Protein 3S83 (pdb70)

Organism: Caulobacter vibrioides (strain ATCC 19089 / CIP 103742 / CB 15) (NCBI:txid190650)

Radius of gyration: 17.79 Å; Cα contacts (8 Å, |Δi|>4): 460; chains: 1; bounding box: 42×46×42 Å

Solvent-accessible surface area: 12266 Å² total

Foldseek 3Di:
DPLVVVVLVQLVVCLWDWFWFFKAFLVPRFTQATETATDRCDPPPRGHCVVPVVSCVVPPLSNQLSLRQLLLVLVVCVVPVPDLHAYEYENDQPLLVDPCSLVSLLVSCVVSVHAQARYEYEDELVSCVDVVSQLVSQVSNSVSRYAYEYECQVSRVVSPVRGDHQEYEHDQVLVVCVPDVVSVVVLLVVLVVCVVVVHAYEYEAPQADVSVVCVVSVHGIYTHNRSHDRHHSVRVVVDVVPGRHDD

CATH classification: 3.20.20.450

Structure (mmCIF, N/CA/C/O backbone):
data_3S83
#
_entry.id   3S83
#
_cell.length_a   76.193
_cell.length_b   46.963
_cell.length_c   63.770
_cell.angle_alpha   90.00
_cell.angle_beta   96.32
_cell.angle_gamma   90.00
#
_symmetry.space_group_name_H-M   'C 1 2 1'
#
loop_
_entity.id
_entity.type
_entity.pdbx_description
1 polymer 'GGDEF family protein'
2 non-polymer 'POTASSIUM ION'
3 water water
#
loop_
_atom_site.group_PDB
_atom_site.id
_atom_site.type_symbol
_atom_site.label_atom_id
_atom_site.label_alt_id
_atom_site.label_comp_id
_atom_site.label_asym_id
_atom_site.label_entity_id
_atom_site.label_seq_id
_atom_site.pdbx_PDB_ins_code
_atom_site.Cartn_x
_atom_site.Cartn_y
_atom_site.Cartn_z
_atom_site.occupancy
_atom_site.B_iso_or_equiv
_atom_site.auth_seq_id
_atom_site.auth_comp_id
_atom_site.auth_asym_id
_atom_site.auth_atom_id
_atom_site.pdbx_PDB_model_num
ATOM 1 N N . LEU A 1 1 ? 12.076 -15.068 -4.423 1.00 17.00 289 LEU A N 1
ATOM 2 C CA . LEU A 1 1 ? 10.843 -15.391 -3.637 1.00 15.65 289 LEU A CA 1
ATOM 3 C C . LEU A 1 1 ? 9.966 -14.152 -3.527 1.00 14.77 289 LEU A C 1
ATOM 4 O O . LEU A 1 1 ? 10.347 -13.108 -4.064 1.00 14.64 289 LEU A O 1
ATOM 9 N N . ALA A 1 2 ? 8.840 -14.246 -2.816 1.00 13.87 290 ALA A N 1
ATOM 10 C CA . ALA A 1 2 ? 8.028 -13.058 -2.436 1.00 13.92 290 ALA A CA 1
ATOM 11 C C . ALA A 1 2 ? 8.856 -12.111 -1.592 1.00 13.35 290 ALA A C 1
ATOM 12 O O . ALA A 1 2 ? 9.832 -12.520 -0.953 1.00 11.46 290 ALA A O 1
ATOM 14 N N . LEU A 1 3 ? 8.522 -10.824 -1.636 1.00 11.85 291 LEU A N 1
ATOM 15 C CA . LEU A 1 3 ? 9.327 -9.832 -1.023 1.00 9.40 291 LEU A CA 1
ATOM 16 C C . LEU A 1 3 ? 9.616 -10.100 0.462 1.00 8.99 291 LEU A C 1
ATOM 17 O O . LEU A 1 3 ? 10.741 -9.999 0.888 1.00 8.40 291 LEU A O 1
ATOM 22 N N . GLU A 1 4 ? 8.598 -10.440 1.234 1.00 9.96 292 GLU A N 1
ATOM 23 C CA . GLU A 1 4 ? 8.828 -10.648 2.658 1.00 10.98 292 GLU A CA 1
ATOM 24 C C . GLU A 1 4 ? 9.812 -11.802 2.881 1.00 10.54 292 GLU A C 1
ATOM 25 O O . GLU A 1 4 ? 10.707 -11.719 3.727 1.00 9.70 292 GLU A O 1
ATOM 31 N N . ALA A 1 5 ? 9.674 -12.865 2.090 1.00 10.57 293 ALA A N 1
ATOM 32 C CA . ALA A 1 5 ? 10.559 -14.041 2.182 1.00 10.85 293 ALA A CA 1
ATOM 33 C C . ALA A 1 5 ? 11.9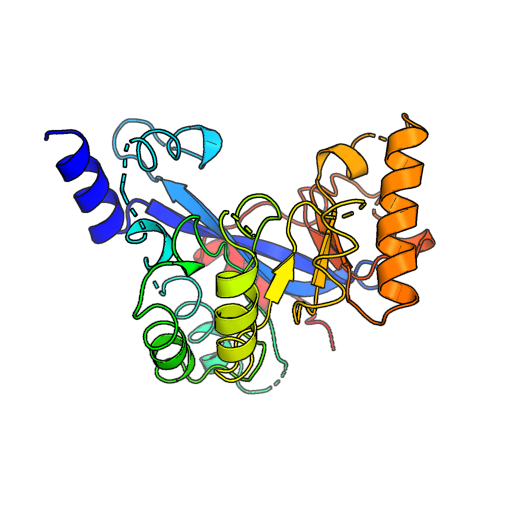73 -13.690 1.756 1.00 10.45 293 ALA A C 1
ATOM 34 O O . ALA A 1 5 ? 12.949 -14.105 2.403 1.00 10.64 293 ALA A O 1
ATOM 36 N N . ASP A 1 6 ? 12.125 -12.918 0.687 1.00 9.39 294 ASP A N 1
ATOM 37 C CA . ASP A 1 6 ? 13.429 -12.488 0.225 1.00 8.95 294 ASP A CA 1
ATOM 38 C C . ASP A 1 6 ? 14.124 -11.714 1.336 1.00 8.43 294 ASP A C 1
ATOM 39 O O . ASP A 1 6 ? 15.312 -11.914 1.596 1.00 9.88 294 ASP A O 1
ATOM 44 N N . LEU A 1 7 ? 13.417 -10.777 1.982 1.00 7.48 295 LEU A N 1
ATOM 45 C CA . LEU A 1 7 ? 14.043 -9.967 3.005 1.00 7.60 295 LEU A CA 1
ATOM 46 C C . LEU A 1 7 ? 14.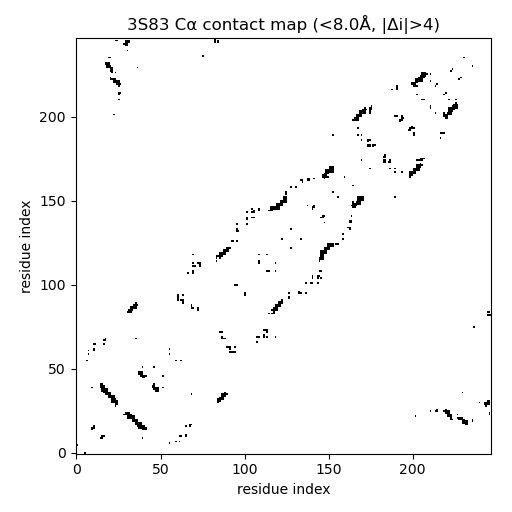329 -10.783 4.260 1.00 6.54 295 LEU A C 1
ATOM 47 O O . LEU A 1 7 ? 15.373 -10.630 4.813 1.00 7.38 295 LEU A O 1
ATOM 52 N N . ARG A 1 8 ? 13.413 -11.654 4.648 1.00 7.52 296 ARG A N 1
ATOM 53 C CA . ARG A 1 8 ? 13.701 -12.495 5.814 1.00 8.74 296 ARG A CA 1
ATOM 54 C C . ARG A 1 8 ? 14.916 -13.363 5.570 1.00 9.01 296 ARG A C 1
ATOM 55 O O . ARG A 1 8 ? 15.720 -13.597 6.474 1.00 10.25 296 ARG A O 1
ATOM 63 N N . GLY A 1 9 ? 15.091 -13.817 4.346 1.00 9.09 297 GLY A N 1
ATOM 64 C CA . GLY A 1 9 ? 16.254 -14.629 3.976 1.00 8.84 297 GLY A CA 1
ATOM 65 C C . GLY A 1 9 ? 17.535 -13.828 3.976 1.00 9.61 297 GLY A C 1
ATOM 66 O O . GLY A 1 9 ? 18.585 -14.253 4.456 1.00 10.15 297 GLY A O 1
ATOM 67 N N . ALA A 1 10 ? 17.514 -12.623 3.434 1.00 8.88 298 ALA A N 1
ATOM 68 C CA . ALA A 1 10 ? 18.705 -11.808 3.365 1.00 8.85 298 ALA A CA 1
ATOM 69 C C . ALA A 1 10 ? 19.144 -11.469 4.786 1.00 8.13 298 ALA A C 1
ATOM 70 O O . ALA A 1 10 ? 20.335 -11.438 5.085 1.00 10.06 298 ALA A O 1
ATOM 72 N N . ILE A 1 11 ? 18.189 -11.138 5.669 1.00 7.35 299 ILE A N 1
ATOM 73 C CA . ILE A 1 11 ? 18.505 -10.827 7.068 1.00 8.33 299 ILE A CA 1
ATOM 74 C C . ILE A 1 11 ? 19.045 -12.081 7.752 1.00 8.71 299 ILE A C 1
ATOM 75 O O . ILE A 1 11 ? 20.131 -12.049 8.348 1.00 9.90 299 ILE A O 1
ATOM 80 N N . GLY A 1 12 ? 18.331 -13.197 7.617 1.00 8.95 300 GLY A N 1
ATOM 81 C CA . GLY A 1 12 ? 18.671 -14.436 8.346 1.00 8.88 300 GLY A CA 1
ATOM 82 C C . GLY A 1 12 ? 20.000 -15.001 7.897 1.00 10.03 300 GLY A C 1
ATOM 83 O O . GLY A 1 12 ? 20.763 -15.501 8.750 1.00 10.89 300 GLY A O 1
ATOM 84 N N . ARG A 1 13 ? 20.351 -14.898 6.623 1.00 10.00 301 ARG A N 1
ATOM 85 C CA . ARG A 1 13 ? 21.644 -15.373 6.127 1.00 9.85 301 ARG A CA 1
ATOM 86 C C . ARG A 1 13 ? 22.777 -14.405 6.357 1.00 8.98 301 ARG A C 1
ATOM 87 O O . ARG A 1 13 ? 23.912 -14.736 6.146 1.00 9.38 301 ARG A O 1
ATOM 95 N N . GLY A 1 14 ? 22.462 -13.175 6.794 1.00 8.63 302 GLY A N 1
ATOM 96 C CA . GLY A 1 14 ? 23.495 -12.199 7.024 1.00 8.35 302 GLY A CA 1
ATOM 97 C C . GLY A 1 14 ? 23.990 -11.553 5.754 1.00 7.68 302 GLY A C 1
ATOM 98 O O . GLY A 1 14 ? 25.087 -10.988 5.711 1.00 9.91 302 GLY A O 1
ATOM 99 N N . GLU A 1 15 ? 23.159 -11.524 4.716 1.00 8.53 303 GLU A N 1
ATOM 100 C CA . GLU A 1 15 ? 23.423 -10.692 3.511 1.00 9.39 303 GLU A CA 1
ATOM 101 C C . GLU A 1 15 ? 23.313 -9.217 3.874 1.00 8.95 303 GLU A C 1
ATOM 102 O O . GLU A 1 15 ? 24.041 -8.380 3.334 1.00 9.40 303 GLU A O 1
ATOM 108 N N . ILE A 1 16 ? 22.391 -8.922 4.760 1.00 7.89 304 ILE A N 1
ATOM 109 C CA . ILE A 1 16 ? 22.294 -7.609 5.387 1.00 9.51 304 ILE A CA 1
ATOM 110 C C . ILE A 1 16 ? 23.096 -7.746 6.646 1.00 9.93 304 ILE A C 1
ATOM 111 O O . ILE A 1 16 ? 22.878 -8.703 7.427 1.00 10.27 304 ILE A O 1
ATOM 116 N N . THR A 1 17 ? 24.127 -6.919 6.784 1.00 9.50 305 THR A N 1
ATOM 117 C CA . THR A 1 17 ? 25.134 -7.098 7.799 1.00 10.96 305 THR A CA 1
ATOM 118 C C . THR A 1 17 ? 25.788 -5.749 8.143 1.00 9.97 305 THR A C 1
ATOM 119 O O . THR A 1 17 ? 25.806 -4.840 7.327 1.00 8.23 305 THR A O 1
ATOM 123 N N . PRO A 1 18 ? 26.375 -5.628 9.349 1.00 8.88 306 PRO A N 1
ATOM 124 C CA . PRO A 1 18 ? 26.972 -4.347 9.700 1.00 8.33 306 PRO A CA 1
ATOM 125 C C . PRO A 1 18 ? 28.358 -4.107 9.124 1.00 7.61 306 PRO A C 1
ATOM 126 O O . PRO A 1 18 ? 29.221 -4.986 9.113 1.00 8.68 306 PRO A O 1
ATOM 130 N N . TYR A 1 19 ? 28.578 -2.881 8.654 1.00 7.08 307 TYR A N 1
ATOM 131 C CA . TYR A 1 19 ? 29.912 -2.308 8.507 1.00 6.39 307 TYR A CA 1
ATOM 132 C C . TYR A 1 19 ? 30.095 -1.370 9.687 1.00 6.54 307 TYR A C 1
ATOM 133 O O . TYR A 1 19 ? 29.122 -1.109 10.407 1.00 7.59 307 TYR A O 1
ATOM 142 N N . PHE A 1 20 ? 31.312 -0.925 9.930 1.00 6.13 308 PHE A N 1
ATOM 143 C CA . PHE A 1 20 ? 31.679 -0.268 11.222 1.00 6.38 308 PHE A CA 1
ATOM 144 C C . PHE A 1 20 ? 32.431 0.990 10.933 1.00 5.21 308 PHE A C 1
ATOM 145 O O . PHE A 1 20 ? 33.534 0.949 10.354 1.00 7.00 308 PHE A O 1
ATOM 153 N N . GLN A 1 21 ? 31.846 2.142 11.275 1.00 5.13 309 GLN A N 1
ATOM 154 C CA . GLN A 1 21 ? 32.501 3.412 10.993 1.00 5.82 309 GLN A CA 1
ATOM 155 C C . GLN A 1 21 ? 33.135 3.958 12.269 1.00 5.40 309 GLN A C 1
ATOM 156 O O . GLN A 1 21 ? 32.443 4.147 13.271 1.00 5.14 309 GLN A O 1
ATOM 162 N N . PRO A 1 22 ? 34.453 4.261 12.257 1.00 5.42 310 PRO A N 1
ATOM 163 C CA . PRO A 1 22 ? 35.104 4.830 13.434 1.00 5.95 310 PRO A CA 1
ATOM 164 C C . PRO A 1 22 ? 34.446 6.141 13.909 1.00 5.61 310 PRO A C 1
ATOM 165 O O . PRO A 1 22 ? 34.057 6.995 13.114 1.00 6.29 310 PRO A O 1
ATOM 169 N N . ILE A 1 23 ? 34.368 6.263 15.232 1.00 5.51 311 ILE A N 1
ATOM 170 C CA . ILE A 1 23 ? 33.981 7.487 15.957 1.00 5.91 311 ILE A CA 1
ATOM 171 C C . ILE A 1 23 ? 35.205 7.881 16.751 1.00 5.63 311 ILE A C 1
ATOM 172 O O . ILE A 1 23 ? 35.746 7.067 17.542 1.00 5.84 311 ILE A O 1
ATOM 177 N N . VAL A 1 24 ? 35.717 9.085 16.514 1.00 5.68 312 VAL A N 1
ATOM 178 C CA . VAL A 1 24 ? 36.987 9.555 17.098 1.00 6.27 312 VAL A CA 1
ATOM 179 C C . VAL A 1 24 ? 36.765 10.732 18.024 1.00 7.02 312 VAL A C 1
ATOM 180 O O . VAL A 1 24 ? 35.838 11.518 17.846 1.00 7.26 312 VAL A O 1
ATOM 184 N N . ARG A 1 25 ? 37.630 10.870 19.025 1.00 6.20 313 ARG A N 1
ATOM 185 C CA . ARG A 1 25 ? 37.710 12.108 19.815 1.00 6.96 313 ARG A CA 1
ATOM 186 C C . ARG A 1 25 ? 38.350 13.164 18.938 1.00 6.84 313 ARG A C 1
ATOM 187 O O . ARG A 1 25 ? 39.440 12.980 18.442 1.00 8.23 313 ARG A O 1
ATOM 195 N N . LEU A 1 26 ? 37.677 14.282 18.702 1.00 7.10 314 LEU A N 1
ATOM 196 C CA . LEU A 1 26 ? 38.140 15.259 17.744 1.00 8.53 314 LEU A CA 1
ATOM 197 C C . LEU A 1 26 ? 39.471 15.874 18.162 1.00 9.01 314 LEU A C 1
ATOM 198 O O . LEU A 1 26 ? 40.318 16.111 17.325 1.00 9.41 314 LEU A O 1
ATOM 203 N N . SER A 1 27 ? 39.648 16.124 19.437 1.00 8.00 315 SER A N 1
ATOM 204 C CA . SER A 1 27 ? 40.851 16.835 19.874 1.00 8.35 315 SER A CA 1
ATOM 205 C C . SER A 1 27 ? 42.149 16.037 19.693 1.00 8.90 315 SER A C 1
ATOM 206 O O . SER A 1 27 ? 43.227 16.622 19.502 1.00 10.51 315 SER A O 1
ATOM 209 N N . THR A 1 28 ? 42.065 14.704 19.710 1.00 8.80 316 THR A N 1
ATOM 210 C CA . THR A 1 28 ? 43.229 13.843 19.674 1.00 9.31 316 THR A CA 1
ATOM 211 C C . THR A 1 28 ? 43.249 12.952 18.435 1.00 10.35 316 THR A C 1
ATOM 212 O O . THR A 1 28 ? 44.290 12.380 18.101 1.00 11.83 316 THR A O 1
ATOM 216 N N . GLY A 1 29 ? 42.107 12.708 17.807 1.00 9.58 317 GLY A N 1
ATOM 217 C CA . GLY A 1 29 ? 42.053 11.688 16.808 1.00 9.49 317 GLY A CA 1
ATOM 218 C C . GLY A 1 29 ? 41.895 10.276 17.301 1.00 8.48 317 GLY A C 1
ATOM 219 O O . GLY A 1 29 ? 41.809 9.359 16.457 1.00 10.00 317 GLY A O 1
ATOM 220 N N . ALA A 1 30 ? 41.846 10.070 18.612 1.00 8.39 318 ALA A N 1
ATOM 221 C CA . ALA A 1 30 ? 41.839 8.698 19.205 1.00 7.93 318 ALA A CA 1
ATOM 222 C C . ALA A 1 30 ? 40.515 8.021 18.954 1.00 8.35 318 ALA A C 1
ATOM 223 O O . ALA A 1 30 ? 39.450 8.669 18.922 1.00 7.78 318 ALA A O 1
ATOM 225 N N . LEU A 1 31 ? 40.550 6.721 18.724 1.00 7.63 319 LEU A N 1
ATOM 226 C CA . LEU A 1 31 ? 39.377 5.940 18.457 1.00 7.23 319 LEU A CA 1
ATOM 227 C C . LEU A 1 31 ? 38.590 5.732 19.730 1.00 6.86 319 LEU A C 1
ATOM 228 O O . LEU A 1 31 ? 39.088 5.116 20.683 1.00 7.35 319 LEU A O 1
ATOM 233 N N . SER A 1 32 ? 37.330 6.136 19.737 1.00 6.95 320 SER A N 1
ATOM 234 C CA . SER A 1 32 ? 36.434 5.915 20.864 1.00 6.31 320 SER A CA 1
ATOM 235 C C . SER A 1 32 ? 35.502 4.707 20.720 1.00 6.15 320 SER A C 1
ATOM 236 O O . SER A 1 32 ? 35.059 4.094 21.667 1.00 6.17 320 SER A O 1
ATOM 239 N N . GLY A 1 33 ? 35.143 4.433 19.474 1.00 5.75 321 GLY A N 1
ATOM 240 C CA . GLY A 1 33 ? 34.211 3.354 19.164 1.00 5.46 321 GLY A CA 1
ATOM 241 C C . GLY A 1 33 ? 33.891 3.326 17.694 1.00 5.23 321 GLY A C 1
ATOM 242 O O . GLY A 1 33 ? 34.542 3.969 16.919 1.00 5.78 321 GLY A O 1
ATOM 243 N N . PHE A 1 34 ? 32.879 2.550 17.358 1.00 5.00 322 PHE A N 1
ATOM 244 C CA . PHE A 1 34 ? 32.428 2.434 15.985 1.00 4.90 322 PHE A CA 1
ATOM 245 C C . PHE A 1 34 ? 30.917 2.537 15.955 1.00 5.60 322 PHE A C 1
ATOM 246 O O . PHE A 1 34 ? 30.247 2.079 16.899 1.00 7.15 322 PHE A O 1
ATOM 254 N N . GLU A 1 35 ? 30.370 3.025 14.868 1.00 5.71 323 GLU A N 1
ATOM 255 C CA . GLU A 1 35 ? 28.941 2.900 14.576 1.00 5.47 323 GLU A CA 1
ATOM 256 C C . GLU A 1 35 ? 28.743 1.703 13.640 1.00 5.43 323 GLU A C 1
ATOM 257 O O . GLU A 1 35 ? 29.356 1.642 12.566 1.00 6.18 323 GLU A O 1
ATOM 263 N N . ALA A 1 36 ? 27.855 0.791 14.038 1.00 5.97 324 ALA A N 1
ATOM 264 C CA . ALA A 1 36 ? 27.416 -0.342 13.205 1.00 6.02 324 ALA A CA 1
ATOM 265 C C . ALA A 1 36 ? 26.368 0.154 12.256 1.00 6.90 324 ALA A C 1
ATOM 266 O O . ALA A 1 36 ? 25.333 0.638 12.687 1.00 9.54 324 ALA A O 1
ATOM 268 N N . LEU A 1 37 ? 26.597 0.020 10.959 1.00 6.77 325 LEU A N 1
ATOM 269 C CA . LEU A 1 37 ? 25.774 0.567 9.882 1.00 8.03 325 LEU A CA 1
ATOM 270 C C . LEU A 1 37 ? 25.368 -0.549 8.927 1.00 7.68 325 LEU A C 1
ATOM 271 O O . LEU A 1 37 ? 26.202 -1.267 8.440 1.00 7.35 325 LEU A O 1
ATOM 276 N N . ALA A 1 38 ? 24.082 -0.685 8.663 1.00 8.12 326 ALA A N 1
ATOM 277 C CA . ALA A 1 38 ? 23.593 -1.779 7.865 1.00 7.98 326 ALA A CA 1
ATOM 278 C C . ALA A 1 38 ? 24.027 -1.652 6.395 1.00 8.13 326 ALA A C 1
ATOM 279 O O . ALA A 1 38 ? 23.972 -0.563 5.832 1.00 8.80 326 ALA A O 1
ATOM 281 N N . ARG A 1 39 ? 24.457 -2.744 5.794 1.00 8.58 327 ARG A N 1
ATOM 282 C CA . ARG A 1 39 ? 24.725 -2.820 4.376 1.00 9.13 327 ARG A CA 1
ATOM 283 C C . ARG A 1 39 ? 24.091 -4.091 3.848 1.00 8.99 327 ARG A C 1
ATOM 284 O O . ARG A 1 39 ? 24.180 -5.148 4.514 1.00 10.61 327 ARG A O 1
ATOM 292 N N . TRP A 1 40 ? 23.482 -4.030 2.684 1.00 6.88 328 TRP A N 1
ATOM 293 C CA . TRP A 1 40 ? 23.032 -5.244 1.965 1.00 6.92 328 TRP A CA 1
ATOM 294 C C . TRP A 1 40 ? 24.041 -5.616 0.925 1.00 7.24 328 TRP A C 1
ATOM 295 O O . TRP A 1 40 ? 24.211 -4.912 -0.058 1.00 8.31 328 TRP A O 1
ATOM 306 N N . ILE A 1 41 ? 24.768 -6.713 1.153 1.00 8.93 329 ILE A N 1
ATOM 307 C CA . ILE A 1 41 ? 25.662 -7.277 0.156 1.00 9.49 329 ILE A CA 1
ATOM 308 C C . ILE A 1 41 ? 24.724 -8.052 -0.769 1.00 9.48 329 ILE A C 1
ATOM 309 O O . ILE A 1 41 ? 24.489 -9.242 -0.616 1.00 9.58 329 ILE A O 1
ATOM 314 N N . HIS A 1 42 ? 24.147 -7.358 -1.722 1.00 9.11 330 HIS A N 1
ATOM 315 C CA . HIS A 1 42 ? 23.037 -7.940 -2.503 1.00 8.71 330 HIS A CA 1
ATOM 316 C C . HIS A 1 42 ? 23.657 -8.811 -3.573 1.00 9.25 330 HIS A C 1
ATOM 317 O O . HIS A 1 42 ? 24.598 -8.384 -4.277 1.00 10.91 330 HIS A O 1
ATOM 324 N N . PRO A 1 43 ? 23.138 -10.038 -3.770 1.00 9.95 331 PRO A N 1
ATOM 325 C CA . PRO A 1 43 ? 23.788 -10.970 -4.680 1.00 11.81 331 PRO A CA 1
ATOM 326 C C . PRO A 1 43 ? 23.721 -10.583 -6.141 1.00 12.25 331 PRO A C 1
ATOM 327 O O . PRO A 1 43 ? 24.537 -11.073 -6.954 1.00 14.68 331 PRO A O 1
ATOM 331 N N . ARG A 1 44 ? 22.786 -9.720 -6.533 1.00 10.80 332 ARG A N 1
ATOM 332 C CA . ARG A 1 44 ? 22.665 -9.250 -7.904 1.00 11.85 332 ARG A CA 1
ATOM 333 C C . ARG A 1 44 ? 22.944 -7.759 -8.063 1.00 12.59 332 ARG A C 1
ATOM 334 O O . ARG A 1 44 ? 23.409 -7.325 -9.106 1.00 14.43 332 ARG A O 1
ATOM 342 N N . ARG A 1 45 ? 22.692 -6.977 -7.027 1.00 11.39 333 ARG A N 1
ATOM 343 C CA . ARG A 1 45 ? 22.736 -5.508 -7.142 1.00 12.80 333 ARG A CA 1
ATOM 344 C C . ARG A 1 45 ? 23.998 -4.893 -6.546 1.00 13.26 333 ARG A C 1
ATOM 345 O O . ARG A 1 45 ? 24.201 -3.680 -6.656 1.00 15.95 333 ARG A O 1
ATOM 353 N N . GLY A 1 46 ? 24.829 -5.705 -5.914 1.00 12.65 334 GLY A N 1
ATOM 354 C CA . GLY A 1 46 ? 26.019 -5.195 -5.253 1.00 13.25 334 GLY A CA 1
ATOM 355 C C . GLY A 1 46 ? 25.720 -4.634 -3.891 1.00 12.62 334 GLY A C 1
ATOM 356 O O . GLY A 1 46 ? 24.642 -4.830 -3.337 1.00 12.22 334 GLY A O 1
ATOM 373 N N . LEU A 1 48 ? 24.503 -2.319 -1.177 1.00 10.36 336 LEU A N 1
ATOM 374 C CA . LEU A 1 48 ? 23.452 -1.300 -1.055 1.00 10.70 336 LEU A CA 1
ATOM 375 C C . LEU A 1 48 ? 23.421 -0.699 0.329 1.00 10.86 336 LEU A C 1
ATOM 376 O O . LEU A 1 48 ? 23.480 -1.425 1.320 1.00 11.11 336 LEU A O 1
ATOM 381 N N . PRO A 1 49 ? 23.372 0.631 0.400 1.00 11.32 337 PRO A N 1
ATOM 382 C CA . PRO A 1 49 ? 23.222 1.270 1.675 1.00 11.22 337 PRO A CA 1
ATOM 383 C C . PRO A 1 49 ? 21.750 1.312 2.101 1.00 10.68 337 PRO A C 1
ATOM 384 O O . PRO A 1 49 ? 20.865 1.092 1.253 1.00 10.38 337 PRO A O 1
ATOM 388 N N . PRO A 1 50 ? 21.444 1.599 3.378 1.00 10.95 338 PRO A N 1
ATOM 389 C CA . PRO A 1 50 ? 20.100 1.592 3.866 1.00 11.66 338 PRO A CA 1
ATOM 390 C C . PRO A 1 50 ? 19.125 2.435 3.101 1.00 10.76 338 PRO A C 1
ATOM 391 O O . PRO A 1 50 ? 17.979 2.080 2.977 1.00 10.98 338 PRO A O 1
ATOM 395 N N . ASP A 1 51 ? 19.572 3.589 2.617 1.00 10.06 339 ASP A N 1
ATOM 396 C CA . ASP A 1 51 ? 18.671 4.451 1.881 1.00 12.58 339 ASP A CA 1
ATOM 397 C C . ASP A 1 51 ? 18.129 3.785 0.589 1.00 13.28 339 ASP A C 1
ATOM 398 O O . ASP A 1 51 ? 17.112 4.224 0.050 1.00 14.43 339 ASP A O 1
ATOM 403 N N . GLU A 1 52 ? 18.776 2.709 0.121 1.00 12.08 340 GLU A N 1
ATOM 404 C CA . GLU A 1 52 ? 18.344 1.926 -1.057 1.00 12.09 340 GLU A CA 1
ATOM 405 C C . GLU A 1 52 ? 17.644 0.567 -0.738 1.00 12.98 340 GLU A C 1
ATOM 406 O O . GLU A 1 52 ? 17.348 -0.250 -1.651 1.00 15.28 340 GLU A O 1
ATOM 412 N N . PHE A 1 53 ? 17.392 0.274 0.510 1.00 10.23 341 PHE A N 1
ATOM 413 C CA . PHE A 1 53 ? 16.608 -0.913 0.846 1.00 10.42 341 PHE A CA 1
ATOM 414 C C . PHE A 1 53 ? 15.719 -0.848 2.065 1.00 10.98 341 PHE A C 1
ATOM 415 O O . PHE A 1 53 ? 14.826 -1.592 2.200 1.00 10.48 341 PHE A O 1
ATOM 423 N N . LEU A 1 54 ? 15.986 0.104 2.954 1.00 10.78 342 LEU A N 1
ATOM 424 C CA . LEU A 1 54 ? 15.158 0.185 4.148 1.00 11.18 342 LEU A CA 1
ATOM 425 C C . LEU A 1 54 ? 13.658 0.369 3.898 1.00 11.57 342 LEU A C 1
ATOM 426 O O . LEU A 1 54 ? 12.847 -0.192 4.636 1.00 11.97 342 LEU A O 1
ATOM 431 N N . PRO A 1 55 ? 13.267 1.131 2.858 1.00 11.60 343 PRO A N 1
ATOM 432 C CA . PRO A 1 55 ? 11.841 1.217 2.601 1.00 12.32 343 PRO A CA 1
ATOM 433 C C . PRO A 1 55 ? 11.136 -0.148 2.404 1.00 11.40 343 PRO A C 1
ATOM 434 O O . PRO A 1 55 ? 9.961 -0.315 2.769 1.00 11.60 343 PRO A O 1
ATOM 438 N N . LEU A 1 56 ? 11.846 -1.128 1.843 1.00 9.91 344 LEU A N 1
ATOM 439 C CA . LEU A 1 56 ? 11.297 -2.463 1.620 1.00 9.01 344 LEU A CA 1
ATOM 440 C C . LEU A 1 56 ? 11.068 -3.163 2.943 1.00 8.27 344 LEU A C 1
ATOM 441 O O . LEU A 1 56 ? 10.041 -3.780 3.185 1.00 8.41 344 LEU A O 1
ATOM 446 N N A ILE A 1 57 ? 12.067 -3.076 3.811 0.50 8.66 345 ILE A N 1
ATOM 447 N N B ILE A 1 57 ? 12.066 -3.058 3.804 0.50 8.18 345 ILE A N 1
ATOM 448 C CA A ILE A 1 57 ? 11.949 -3.640 5.155 0.50 9.20 345 ILE A CA 1
ATOM 449 C CA B ILE A 1 57 ? 11.979 -3.608 5.150 0.50 8.30 345 ILE A CA 1
ATOM 450 C C A ILE A 1 57 ? 10.772 -2.996 5.925 0.50 8.84 345 ILE A C 1
ATOM 451 C C B ILE A 1 57 ? 10.826 -2.984 5.971 0.50 8.34 345 ILE A C 1
ATOM 452 O O A ILE A 1 57 ? 9.956 -3.689 6.524 0.50 9.44 345 ILE A O 1
ATOM 453 O O B ILE A 1 57 ? 10.096 -3.676 6.669 0.50 9.00 345 ILE A O 1
ATOM 462 N N . GLU A 1 58 ? 10.672 -1.674 5.826 1.00 10.61 346 GLU A N 1
ATOM 463 C CA . GLU A 1 58 ? 9.554 -0.960 6.462 1.00 11.33 346 GLU A CA 1
ATOM 464 C C . GLU A 1 58 ? 8.220 -1.407 5.931 1.00 12.06 346 GLU A C 1
ATOM 465 O O . GLU A 1 58 ? 7.299 -1.695 6.704 1.00 12.77 346 GLU A O 1
ATOM 471 N N . GLU A 1 59 ? 8.113 -1.516 4.625 1.00 12.32 347 GLU A N 1
ATOM 472 C CA . GLU A 1 59 ? 6.851 -1.886 4.023 1.00 14.65 347 GLU A CA 1
ATOM 473 C C . GLU A 1 59 ? 6.402 -3.263 4.487 1.00 12.89 347 GLU A C 1
ATOM 474 O O . GLU A 1 59 ? 5.220 -3.522 4.693 1.00 14.13 347 GLU A O 1
ATOM 488 N N . GLY A 1 61 ? 7.135 -4.690 7.312 1.00 8.94 349 GLY A N 1
ATOM 489 C CA . GLY A 1 61 ? 7.014 -4.809 8.754 1.00 10.30 349 GLY A CA 1
ATOM 490 C C . GLY A 1 61 ? 8.149 -5.593 9.399 1.00 9.85 349 GLY A C 1
ATOM 491 O O . GLY A 1 61 ? 7.946 -6.251 10.417 1.00 10.54 349 GLY A O 1
ATOM 492 N N . LEU A 1 62 ? 9.379 -5.512 8.843 1.00 8.44 350 LEU A N 1
ATOM 493 C CA . LEU A 1 62 ? 10.507 -6.311 9.327 1.00 8.29 350 LEU A CA 1
ATOM 494 C C . LEU A 1 62 ? 11.561 -5.523 10.082 1.00 9.04 350 LEU A C 1
ATOM 495 O O . LEU A 1 62 ? 12.697 -5.972 10.208 1.00 7.93 350 LEU A O 1
ATOM 508 N N . SER A 1 64 ? 11.915 -4.983 13.282 1.00 10.96 352 SER A N 1
ATOM 509 C CA . SER A 1 64 ? 12.380 -5.689 14.484 1.00 12.26 352 SER A CA 1
ATOM 510 C C . SER A 1 64 ? 13.356 -6.807 14.130 1.00 11.91 352 SER A C 1
ATOM 511 O O . SER A 1 64 ? 14.371 -6.984 14.809 1.00 12.66 352 SER A O 1
ATOM 514 N N . GLU A 1 65 ? 13.124 -7.510 13.019 1.00 11.35 353 GLU A N 1
ATOM 515 C CA . GLU A 1 65 ? 14.027 -8.576 12.603 1.00 10.89 353 GLU A CA 1
ATOM 516 C C . GLU A 1 65 ? 15.368 -8.006 12.131 1.00 9.17 353 GLU A C 1
ATOM 517 O O . GLU A 1 65 ? 16.449 -8.520 12.518 1.00 9.10 353 GLU A O 1
ATOM 523 N N . LEU A 1 66 ? 15.314 -6.909 11.406 1.00 8.14 354 LEU A N 1
ATOM 524 C CA . LEU A 1 66 ? 16.567 -6.262 10.991 1.00 8.40 354 LEU A CA 1
ATOM 525 C C . LEU A 1 66 ? 17.315 -5.735 12.227 1.00 7.79 354 LEU A C 1
ATOM 526 O O . LEU A 1 66 ? 18.517 -5.911 12.364 1.00 8.24 354 LEU A O 1
ATOM 531 N N . GLY A 1 67 ? 16.607 -5.025 13.094 1.00 9.05 355 GLY A N 1
ATOM 532 C CA . GLY A 1 67 ? 17.227 -4.415 14.278 1.00 10.50 355 GLY A CA 1
ATOM 533 C C . GLY A 1 67 ? 17.859 -5.412 15.188 1.00 11.10 355 GLY A C 1
ATOM 534 O O . GLY A 1 67 ? 19.010 -5.208 15.654 1.00 11.45 355 GLY A O 1
ATOM 535 N N . ALA A 1 68 ? 17.172 -6.506 15.457 1.00 10.64 356 ALA A N 1
ATOM 536 C CA . ALA A 1 68 ? 17.703 -7.540 16.292 1.00 11.65 356 ALA A CA 1
ATOM 537 C C . ALA A 1 68 ? 18.996 -8.058 15.701 1.00 11.15 356 ALA A C 1
ATOM 538 O O . ALA A 1 68 ? 20.007 -8.266 16.408 1.00 11.39 356 ALA A O 1
ATOM 540 N N . HIS A 1 69 ? 18.969 -8.365 14.393 1.00 10.09 357 HIS A N 1
ATOM 541 C CA . HIS A 1 69 ? 20.099 -8.938 13.723 1.00 9.13 357 HIS A CA 1
ATOM 542 C C . HIS A 1 69 ? 21.316 -7.993 13.799 1.00 7.56 357 HIS A C 1
ATOM 543 O O . HIS A 1 69 ? 22.457 -8.410 14.037 1.00 7.63 357 HIS A O 1
ATOM 582 N N . HIS A 1 72 ? 22.685 -7.883 17.469 1.00 7.66 360 HIS A N 1
ATOM 583 C CA . HIS A 1 72 ? 23.420 -9.094 17.775 1.00 8.30 360 HIS A CA 1
ATOM 584 C C . HIS A 1 72 ? 24.792 -9.104 17.113 1.00 8.15 360 HIS A C 1
ATOM 585 O O . HIS A 1 72 ? 25.813 -9.439 17.705 1.00 8.43 360 HIS A O 1
ATOM 592 N N . ALA A 1 73 ? 24.810 -8.726 15.835 1.00 8.25 361 ALA A N 1
ATOM 593 C CA . ALA A 1 73 ? 26.080 -8.723 15.077 1.00 8.12 361 ALA A CA 1
ATOM 594 C C . ALA A 1 73 ? 27.033 -7.665 15.655 1.00 7.72 361 ALA A C 1
ATOM 595 O O . ALA A 1 73 ? 28.234 -7.933 15.798 1.00 7.70 361 ALA A O 1
ATOM 597 N N . ALA A 1 74 ? 26.507 -6.504 16.018 1.00 7.73 362 ALA A N 1
ATOM 598 C CA . ALA A 1 74 ? 27.357 -5.438 16.568 1.00 6.80 362 ALA A CA 1
ATOM 599 C C . ALA A 1 74 ? 27.958 -5.845 17.905 1.00 6.77 362 ALA A C 1
ATOM 600 O O . ALA A 1 74 ? 29.168 -5.676 18.146 1.00 6.96 362 ALA A O 1
ATOM 602 N N . ALA A 1 75 ? 27.148 -6.429 18.779 1.00 6.39 363 ALA A N 1
ATOM 603 C CA . ALA A 1 75 ? 27.593 -6.879 20.085 1.00 6.61 363 ALA A CA 1
ATOM 604 C C . ALA A 1 75 ? 28.622 -8.027 19.985 1.00 6.83 363 ALA A C 1
ATOM 605 O O . ALA A 1 75 ? 29.590 -8.044 20.734 1.00 7.04 363 ALA A O 1
ATOM 607 N N A GLN A 1 76 ? 28.393 -8.963 19.077 0.50 6.74 364 GLN A N 1
ATOM 608 N N B GLN A 1 76 ? 28.409 -8.968 19.064 0.50 7.00 364 GLN A N 1
ATOM 609 C CA A GLN A 1 76 ? 29.310 -10.068 18.881 0.50 7.79 364 GLN A CA 1
ATOM 610 C CA B GLN A 1 76 ? 29.339 -10.087 18.856 0.50 8.31 364 GLN A CA 1
ATOM 611 C C A GLN A 1 76 ? 30.661 -9.523 18.407 0.50 7.57 364 GLN A C 1
ATOM 612 C C B GLN A 1 76 ? 30.676 -9.577 18.333 0.50 7.96 364 GLN A C 1
ATOM 613 O O A GLN A 1 76 ? 31.695 -9.948 18.921 0.50 7.80 364 GLN A O 1
ATOM 614 O O B GLN A 1 76 ? 31.717 -10.116 18.677 0.50 8.25 364 GLN A O 1
ATOM 625 N N . GLN A 1 77 ? 30.662 -8.577 17.472 1.00 7.94 365 GLN A N 1
ATOM 626 C CA . GLN A 1 77 ? 31.933 -8.018 17.000 1.00 7.68 365 GLN A CA 1
ATOM 627 C C . GLN A 1 77 ? 32.679 -7.312 18.111 1.00 7.78 365 GLN A C 1
ATOM 628 O O . GLN A 1 77 ? 33.889 -7.470 18.249 1.00 8.02 365 GLN A O 1
ATOM 634 N N . LEU A 1 78 ? 31.975 -6.550 18.932 1.00 7.06 366 LEU A N 1
ATOM 635 C CA . LEU A 1 78 ? 32.636 -5.902 20.054 1.00 7.09 366 LEU A CA 1
ATOM 636 C C . LEU A 1 78 ? 33.219 -6.916 21.026 1.00 7.21 366 LEU A C 1
ATOM 637 O O . LEU A 1 78 ? 34.329 -6.750 21.524 1.00 7.52 366 LEU A O 1
ATOM 642 N N A SER A 1 79 ? 32.477 -7.988 21.262 0.50 6.94 367 SER A N 1
ATOM 643 N N B SER A 1 79 ? 32.508 -7.994 21.315 0.50 7.36 367 SER A N 1
ATOM 644 C CA A SER A 1 79 ? 32.922 -9.037 22.164 0.50 7.60 367 SER A CA 1
ATOM 645 C CA B SER A 1 79 ? 33.046 -8.959 22.275 0.50 8.22 367 SER A CA 1
ATOM 646 C C A SER A 1 79 ? 34.227 -9.651 21.668 0.50 8.09 367 SER A C 1
ATOM 647 C C B SER A 1 79 ? 34.256 -9.714 21.677 0.50 8.46 367 SER A C 1
ATOM 648 O O A SER A 1 79 ? 35.161 -9.854 22.458 0.50 8.23 367 SER A O 1
ATOM 649 O O B SER A 1 79 ? 35.182 -10.063 22.404 0.50 8.83 367 SER A O 1
ATOM 654 N N . THR A 1 80 ? 34.276 -9.921 20.371 1.00 7.85 368 THR A N 1
ATOM 655 C CA . THR A 1 80 ? 35.498 -10.474 19.705 1.00 9.13 368 THR A CA 1
ATOM 656 C C . THR A 1 80 ? 36.660 -9.526 19.876 1.00 9.17 368 THR A C 1
ATOM 657 O O . THR A 1 80 ? 37.780 -9.941 20.210 1.00 9.59 368 THR A O 1
ATOM 661 N N . TRP A 1 81 ? 36.454 -8.258 19.651 1.00 8.12 369 TRP A N 1
ATOM 662 C CA . TRP A 1 81 ? 37.530 -7.290 19.846 1.00 7.73 369 TRP A CA 1
ATOM 663 C C . TRP A 1 81 ? 37.980 -7.185 21.302 1.00 8.34 369 TRP A C 1
ATOM 664 O O . TRP A 1 81 ? 39.199 -7.065 21.567 1.00 9.80 369 TRP A O 1
ATOM 675 N N . ARG A 1 82 ? 37.039 -7.261 22.236 1.00 7.65 370 ARG A N 1
ATOM 676 C CA . ARG A 1 82 ? 37.371 -7.214 23.657 1.00 8.74 370 ARG A CA 1
ATOM 677 C C . ARG A 1 82 ? 38.235 -8.404 24.076 1.00 9.52 370 ARG A C 1
ATOM 678 O O . ARG A 1 82 ? 39.189 -8.252 24.838 1.00 10.28 370 ARG A O 1
ATOM 686 N N . ALA A 1 83 ? 37.891 -9.586 23.574 1.00 9.40 371 ALA A N 1
ATOM 687 C CA . ALA A 1 83 ? 38.609 -10.806 23.899 1.00 9.99 371 ALA A CA 1
ATOM 688 C C . ALA A 1 83 ? 40.017 -10.725 23.350 1.00 9.76 371 ALA A C 1
ATOM 689 O O . ALA A 1 83 ? 40.962 -11.247 23.992 1.00 10.13 371 ALA A O 1
ATOM 691 N N . ALA A 1 84 ? 40.184 -10.174 22.171 1.00 9.39 372 ALA A N 1
ATOM 692 C CA . ALA A 1 84 ? 41.510 -10.032 21.546 1.00 10.17 372 ALA A CA 1
ATOM 693 C C . ALA A 1 84 ? 42.384 -9.027 22.250 1.00 10.21 372 ALA A C 1
ATOM 694 O O . ALA A 1 84 ? 43.602 -9.104 22.148 1.00 11.41 372 ALA A O 1
ATOM 696 N N . HIS A 1 85 ? 41.793 -8.060 22.944 1.00 10.53 373 HIS A N 1
ATOM 697 C CA . HIS A 1 85 ? 42.543 -6.956 23.569 1.00 10.03 373 HIS A CA 1
ATOM 698 C C . HIS A 1 85 ? 42.102 -6.797 25.013 1.00 10.70 373 HIS A C 1
ATOM 699 O O . HIS A 1 85 ? 41.369 -5.866 25.361 1.00 10.14 373 HIS A O 1
ATOM 706 N N . PRO A 1 86 ? 42.538 -7.702 25.901 1.00 12.25 374 PRO A N 1
ATOM 707 C CA . PRO A 1 86 ? 41.942 -7.725 27.254 1.00 13.05 374 PRO A CA 1
ATOM 708 C C . PRO A 1 86 ? 42.250 -6.512 28.146 1.00 12.32 374 PRO A C 1
ATOM 709 O O . PRO A 1 86 ? 41.542 -6.347 29.160 1.00 13.14 374 PRO A O 1
ATOM 713 N N . ALA A 1 87 ? 43.297 -5.734 27.848 1.00 10.77 375 ALA A N 1
ATOM 714 C CA . ALA A 1 87 ? 43.616 -4.522 28.603 1.00 10.81 375 ALA A CA 1
ATOM 715 C C . ALA A 1 87 ? 42.998 -3.254 28.004 1.00 9.65 375 ALA A C 1
ATOM 716 O O . ALA A 1 87 ? 43.225 -2.207 28.542 1.00 10.76 375 ALA A O 1
ATOM 726 N N . GLY A 1 89 ? 40.399 -0.335 26.982 1.00 10.83 377 GLY A N 1
ATOM 727 C CA . GLY A 1 89 ? 39.314 0.410 27.589 1.00 11.24 377 GLY A CA 1
ATOM 728 C C . GLY A 1 89 ? 37.955 0.116 26.977 1.00 10.33 377 GLY A C 1
ATOM 729 O O . GLY A 1 89 ? 37.776 -0.769 26.168 1.00 10.03 377 GLY A O 1
ATOM 730 N N . ASN A 1 90 ? 36.963 0.901 27.351 1.00 10.37 378 ASN A N 1
ATOM 731 C CA . ASN A 1 90 ? 35.563 0.635 27.005 1.00 9.33 378 ASN A CA 1
ATOM 732 C C . ASN A 1 90 ? 35.239 1.190 25.613 1.00 9.07 378 ASN A C 1
ATOM 733 O O . ASN A 1 90 ? 34.501 2.180 25.470 1.00 8.55 378 ASN A O 1
ATOM 738 N N . LEU A 1 91 ? 35.844 0.601 24.590 1.00 7.82 379 LEU A N 1
ATOM 739 C CA . LEU A 1 91 ? 35.538 0.871 23.203 1.00 6.86 379 LEU A CA 1
ATOM 740 C C . LEU A 1 91 ? 34.063 0.605 22.971 1.00 6.19 379 LEU A C 1
ATOM 741 O O . LEU A 1 91 ? 33.583 -0.440 23.367 1.00 7.00 379 LEU A O 1
ATOM 746 N N . THR A 1 92 ? 33.356 1.556 22.384 1.00 6.04 380 THR A N 1
ATOM 747 C CA . THR A 1 92 ? 31.923 1.404 22.215 1.00 5.83 380 THR A CA 1
ATOM 748 C C . THR A 1 92 ? 31.579 0.928 20.798 1.00 5.33 380 THR A C 1
ATOM 749 O O . THR A 1 92 ? 32.324 1.125 19.841 1.00 7.08 380 THR A O 1
ATOM 753 N N A VAL A 1 93 ? 30.384 0.374 20.677 0.50 5.27 381 VAL A N 1
ATOM 754 N N B VAL A 1 93 ? 30.446 0.244 20.688 0.50 5.96 381 VAL A N 1
ATOM 755 C CA A VAL A 1 93 ? 29.765 0.193 19.375 0.50 4.81 381 VAL A CA 1
ATOM 756 C CA B VAL A 1 93 ? 29.763 0.050 19.415 0.50 6.11 381 VAL A CA 1
ATOM 757 C C A VAL A 1 93 ? 28.326 0.645 19.482 0.50 4.43 381 VAL A C 1
ATOM 758 C C B VAL A 1 93 ? 28.384 0.657 19.565 0.50 5.24 381 VAL A C 1
ATOM 759 O O A VAL A 1 93 ? 27.560 0.200 20.358 0.50 4.91 381 VAL A O 1
ATOM 760 O O B VAL A 1 93 ? 27.732 0.483 20.604 0.50 4.92 381 VAL A O 1
ATOM 767 N N A SER A 1 94 ? 27.993 1.601 18.618 0.50 4.71 382 SER A N 1
ATOM 768 N N B SER A 1 94 ? 27.958 1.408 18.548 0.50 5.55 382 SER A N 1
ATOM 769 C CA A SER A 1 94 ? 26.638 2.123 18.536 0.50 5.05 382 SER A CA 1
ATOM 770 C CA B SER A 1 94 ? 26.642 2.045 18.563 0.50 5.77 382 SER A CA 1
ATOM 771 C C A SER A 1 94 ? 25.862 1.426 17.442 0.50 5.26 382 SER A C 1
ATOM 772 C C B SER A 1 94 ? 25.846 1.543 17.400 0.50 5.70 382 SER A C 1
ATOM 773 O O A SER A 1 94 ? 26.426 0.900 16.469 0.50 5.64 382 SER A O 1
ATOM 774 O O B SER A 1 94 ? 26.383 1.332 16.300 0.50 6.93 382 SER A O 1
ATOM 779 N N . VAL A 1 95 ? 24.558 1.329 17.641 1.00 5.83 383 VAL A N 1
ATOM 780 C CA . VAL A 1 95 ? 23.704 0.753 16.639 1.00 7.23 383 VAL A CA 1
ATOM 781 C C . VAL A 1 95 ? 22.333 1.365 16.728 1.00 6.24 383 VAL A C 1
ATOM 782 O O . VAL A 1 95 ? 21.867 1.673 17.803 1.00 6.31 383 VAL A O 1
ATOM 786 N N . ASN A 1 96 ? 21.651 1.486 15.605 1.00 6.55 384 ASN A N 1
ATOM 787 C CA . ASN A 1 96 ? 20.290 1.978 15.621 1.00 7.12 384 ASN A CA 1
ATOM 788 C C . ASN A 1 96 ? 19.368 1.023 16.364 1.00 8.31 384 ASN A C 1
ATOM 789 O O . ASN A 1 96 ? 19.389 -0.194 16.115 1.00 9.99 384 ASN A O 1
ATOM 794 N N . LEU A 1 97 ? 18.554 1.555 17.246 1.00 7.60 385 LEU A N 1
ATOM 795 C CA . LEU A 1 97 ? 17.425 0.813 17.832 1.00 7.80 385 LEU A CA 1
ATOM 796 C C . LEU A 1 97 ? 16.280 1.043 16.830 1.00 8.09 385 LEU A C 1
ATOM 797 O O . LEU A 1 97 ? 15.785 2.162 16.672 1.00 9.37 385 LEU A O 1
ATOM 802 N N A SER A 1 98 ? 15.906 0.027 16.074 0.50 8.55 386 SER A N 1
ATOM 803 N N B SER A 1 98 ? 15.882 -0.027 16.151 0.50 8.24 386 SER A N 1
ATOM 804 C CA A SER A 1 98 ? 15.036 0.295 14.955 0.50 10.28 386 SER A CA 1
ATOM 805 C CA B SER A 1 98 ? 14.952 0.061 15.039 0.50 9.65 386 SER A CA 1
ATOM 806 C C A SER A 1 98 ? 13.659 0.703 15.430 0.50 9.67 386 SER A C 1
ATOM 807 C C B SER A 1 98 ? 13.603 0.655 15.447 0.50 9.20 386 SER A C 1
ATOM 808 O O A SER A 1 98 ? 13.194 0.325 16.496 0.50 9.71 386 SER A O 1
ATOM 809 O O B SER A 1 98 ? 13.107 0.387 16.526 0.50 8.91 386 SER A O 1
ATOM 814 N N . THR A 1 99 ? 13.008 1.483 14.590 1.00 10.25 387 THR A N 1
ATOM 815 C CA . THR A 1 99 ? 11.666 1.982 14.857 1.00 11.11 387 THR A CA 1
ATOM 816 C C . THR A 1 99 ? 10.708 0.842 15.159 1.00 11.06 387 THR A C 1
ATOM 817 O O . THR A 1 99 ? 10.717 -0.185 14.470 1.00 11.76 387 THR A O 1
ATOM 821 N N . GLY A 1 100 ? 9.923 1.010 16.210 1.00 9.79 388 GLY A N 1
ATOM 822 C CA . GLY A 1 100 ? 9.027 0.002 16.711 1.00 10.29 388 GLY A CA 1
ATOM 823 C C . GLY A 1 100 ? 9.577 -0.847 17.833 1.00 9.47 388 GLY A C 1
ATOM 824 O O . GLY A 1 100 ? 8.808 -1.450 18.565 1.00 10.50 388 GLY A O 1
ATOM 825 N N . GLU A 1 101 ? 10.902 -0.902 17.994 1.00 8.96 389 GLU A N 1
ATOM 826 C CA . GLU A 1 101 ? 11.457 -1.741 19.031 1.00 9.72 389 GLU A CA 1
ATOM 827 C C . GLU A 1 101 ? 11.076 -1.344 20.446 1.00 8.65 389 GLU A C 1
ATOM 828 O O . GLU A 1 101 ? 10.885 -2.208 21.293 1.00 9.46 389 GLU A O 1
ATOM 834 N N . ILE A 1 102 ? 10.986 -0.043 20.691 1.00 7.77 390 ILE A N 1
ATOM 835 C CA . ILE A 1 102 ? 10.562 0.419 21.997 1.00 8.98 390 ILE A CA 1
ATOM 836 C C . ILE A 1 102 ? 9.205 -0.164 22.419 1.00 9.07 390 ILE A C 1
ATOM 837 O O . ILE A 1 102 ? 8.950 -0.427 23.571 1.00 9.77 390 ILE A O 1
ATOM 842 N N . ASP A 1 103 ? 8.322 -0.361 21.436 1.00 9.06 391 ASP A N 1
ATOM 843 C CA . ASP A 1 103 ? 6.994 -0.947 21.690 1.00 10.52 391 ASP A CA 1
ATOM 844 C C . ASP A 1 103 ? 7.017 -2.463 21.882 1.00 10.27 391 ASP A C 1
ATOM 845 O O . ASP A 1 103 ? 6.050 -3.017 22.396 1.00 13.12 391 ASP A O 1
ATOM 850 N N . ARG A 1 104 ? 8.062 -3.135 21.427 1.00 10.01 392 ARG A N 1
ATOM 851 C CA . ARG A 1 104 ? 8.053 -4.616 21.373 1.00 9.65 392 ARG A CA 1
ATOM 852 C C . ARG A 1 104 ? 8.344 -5.168 22.777 1.00 9.12 392 ARG A C 1
ATOM 853 O O . ARG A 1 104 ? 9.461 -5.010 23.279 1.00 9.85 392 ARG A O 1
ATOM 861 N N . PRO A 1 105 ? 7.408 -5.878 23.380 1.00 10.09 393 PRO A N 1
ATOM 862 C CA . PRO A 1 105 ? 7.698 -6.465 24.683 1.00 11.36 393 PRO A CA 1
ATOM 863 C C . PRO A 1 105 ? 8.729 -7.490 24.499 1.00 14.75 393 PRO A C 1
ATOM 864 O O . PRO A 1 105 ? 8.610 -8.258 23.540 1.00 18.05 393 PRO A O 1
ATOM 868 N N . GLY A 1 106 ? 9.707 -7.572 25.361 1.00 14.73 394 GLY A N 1
ATOM 869 C CA . GLY A 1 106 ? 10.789 -8.530 25.025 1.00 13.34 394 GLY A CA 1
ATOM 870 C C . GLY A 1 106 ? 12.056 -7.876 24.472 1.00 10.73 394 GLY A C 1
ATOM 871 O O . GLY A 1 106 ? 13.125 -8.483 24.521 1.00 9.75 394 GLY A O 1
ATOM 872 N N . LEU A 1 107 ? 12.009 -6.631 24.010 1.00 8.83 395 LEU A N 1
ATOM 873 C CA . LEU A 1 107 ? 13.235 -5.877 23.729 1.00 7.96 395 LEU A CA 1
ATOM 874 C C . LEU A 1 107 ? 14.214 -5.886 24.891 1.00 6.74 395 LEU A C 1
ATOM 875 O O . LEU A 1 107 ? 15.407 -6.166 24.665 1.00 7.04 395 LEU A O 1
ATOM 880 N N . VAL A 1 108 ? 13.754 -5.579 26.077 1.00 6.89 396 VAL A N 1
ATOM 881 C CA . VAL A 1 108 ? 14.685 -5.458 27.209 1.00 7.17 396 VAL A CA 1
ATOM 882 C C . VAL A 1 108 ? 15.388 -6.778 27.473 1.00 7.89 396 VAL A C 1
ATOM 883 O O . VAL A 1 108 ? 16.608 -6.818 27.663 1.00 9.00 396 VAL A O 1
ATOM 887 N N . ALA A 1 109 ? 14.628 -7.870 27.515 1.00 8.35 397 ALA A N 1
ATOM 888 C CA . ALA A 1 109 ? 15.256 -9.172 27.768 1.00 8.86 397 ALA A CA 1
ATOM 889 C C . ALA A 1 109 ? 16.272 -9.517 26.665 1.00 7.97 397 ALA A C 1
ATOM 890 O O . ALA A 1 109 ? 17.305 -10.148 26.946 1.00 8.99 397 ALA A O 1
ATOM 892 N N A ASP A 1 110 ? 15.973 -9.169 25.425 0.50 7.58 398 ASP A N 1
ATOM 893 N N B ASP A 1 110 ? 15.966 -9.146 25.428 0.50 7.35 398 ASP A N 1
ATOM 894 C CA A ASP A 1 110 ? 16.898 -9.406 24.307 0.50 8.38 398 ASP A CA 1
ATOM 895 C CA B ASP A 1 110 ? 16.835 -9.375 24.250 0.50 8.07 398 ASP A CA 1
ATOM 896 C C A ASP A 1 110 ? 18.189 -8.612 24.504 0.50 8.13 398 ASP A C 1
ATOM 897 C C B ASP A 1 110 ? 18.148 -8.575 24.359 0.50 7.88 398 ASP A C 1
ATOM 898 O O A ASP A 1 110 ? 19.296 -9.159 24.430 0.50 7.67 398 ASP A O 1
ATOM 899 O O B ASP A 1 110 ? 19.235 -9.089 24.080 0.50 8.50 398 ASP A O 1
ATOM 908 N N . VAL A 1 111 ? 18.048 -7.334 24.820 1.00 6.94 399 VAL A N 1
ATOM 909 C CA . VAL A 1 111 ? 19.223 -6.506 25.048 1.00 7.08 399 VAL A CA 1
ATOM 910 C C . VAL A 1 111 ? 20.024 -7.051 26.193 1.00 7.31 399 VAL A C 1
ATOM 911 O O . VAL A 1 111 ? 21.272 -7.188 26.070 1.00 7.77 399 VAL A O 1
ATOM 915 N N . ALA A 1 112 ? 19.401 -7.329 27.327 1.00 7.82 400 ALA A N 1
ATOM 916 C CA . ALA A 1 112 ? 20.121 -7.873 28.446 1.00 8.49 400 ALA A CA 1
ATOM 917 C C . ALA A 1 112 ? 20.843 -9.155 28.117 1.00 8.96 400 ALA A C 1
ATOM 918 O O . ALA A 1 112 ? 22.003 -9.328 28.520 1.00 9.46 400 ALA A O 1
ATOM 920 N N . GLU A 1 113 ? 20.198 -10.081 27.436 1.00 8.90 401 GLU A N 1
ATOM 921 C CA . GLU A 1 113 ? 20.841 -11.320 27.020 1.00 10.21 401 GLU A CA 1
ATOM 922 C C . GLU A 1 113 ? 22.020 -11.055 26.109 1.00 10.68 401 GLU A C 1
ATOM 923 O O . GLU A 1 113 ? 23.065 -11.691 26.274 1.00 11.86 401 GLU A O 1
ATOM 929 N N . THR A 1 114 ? 21.875 -10.140 25.170 1.00 9.98 402 THR A N 1
ATOM 930 C CA . THR A 1 114 ? 22.948 -9.796 24.249 1.00 9.59 402 THR A CA 1
ATOM 931 C C . THR A 1 114 ? 24.144 -9.229 25.002 1.00 9.16 402 THR A C 1
ATOM 932 O O . THR A 1 114 ? 25.294 -9.640 24.735 1.00 9.65 402 THR A O 1
ATOM 936 N N . LEU A 1 115 ? 23.911 -8.354 25.972 1.00 8.71 403 LEU A N 1
ATOM 937 C CA . LEU A 1 115 ? 25.027 -7.796 26.753 1.00 9.15 403 LEU A CA 1
ATOM 938 C C . LEU A 1 115 ? 25.718 -8.871 27.550 1.00 11.97 403 LEU A C 1
ATOM 939 O O . LEU A 1 115 ? 26.961 -8.942 27.632 1.00 12.87 403 LEU A O 1
ATOM 944 N N . ARG A 1 116 ? 24.948 -9.747 28.119 1.00 12.07 404 ARG A N 1
ATOM 945 C CA . ARG A 1 116 ? 25.518 -10.630 29.110 1.00 13.67 404 ARG A CA 1
ATOM 946 C C . ARG A 1 116 ? 26.218 -11.794 28.417 1.00 13.40 404 ARG A C 1
ATOM 947 O O . ARG A 1 116 ? 27.329 -12.158 28.846 1.00 14.46 404 ARG A O 1
ATOM 955 N N A VAL A 1 117 ? 25.655 -12.359 27.354 0.50 12.78 405 VAL A N 1
ATOM 956 N N B VAL A 1 117 ? 25.637 -12.385 27.381 0.50 13.25 405 VAL A N 1
ATOM 957 C CA A VAL A 1 117 ? 26.319 -13.463 26.635 0.50 13.17 405 VAL A CA 1
ATOM 958 C CA B VAL A 1 117 ? 26.324 -13.459 26.652 0.50 14.04 405 VAL A CA 1
ATOM 959 C C A VAL A 1 117 ? 27.597 -13.036 25.907 0.50 12.89 405 VAL A C 1
ATOM 960 C C B VAL A 1 117 ? 27.686 -12.939 26.173 0.50 13.05 405 VAL A C 1
ATOM 961 O O A VAL A 1 117 ? 28.442 -13.879 25.582 0.50 11.65 405 VAL A O 1
ATOM 962 O O B VAL A 1 117 ? 28.710 -13.570 26.374 0.50 12.66 405 VAL A O 1
ATOM 969 N N . ASN A 1 118 ? 27.695 -11.745 25.595 1.00 11.82 406 ASN A N 1
ATOM 970 C CA . ASN A 1 118 ? 28.901 -11.137 25.028 1.00 11.31 406 ASN A CA 1
ATOM 971 C C . ASN A 1 118 ? 29.831 -10.509 26.063 1.00 12.11 406 ASN A C 1
ATOM 972 O O . ASN A 1 118 ? 30.838 -9.905 25.700 1.00 11.95 406 ASN A O 1
ATOM 977 N N . ARG A 1 119 ? 29.506 -10.656 27.345 1.00 12.33 407 ARG A N 1
ATOM 978 C CA . ARG A 1 119 ? 30.261 -10.079 28.424 1.00 13.45 407 ARG A CA 1
ATOM 979 C C . ARG A 1 119 ? 30.616 -8.612 28.281 1.00 13.08 407 ARG A C 1
ATOM 980 O O . ARG A 1 119 ? 31.704 -8.215 28.591 1.00 15.15 407 ARG A O 1
ATOM 988 N N . LEU A 1 120 ? 29.664 -7.790 27.829 1.00 11.89 408 LEU A N 1
ATOM 989 C CA . LEU A 1 120 ? 29.928 -6.402 27.564 1.00 12.23 408 LEU A CA 1
ATOM 990 C C . LEU A 1 120 ? 29.765 -5.519 28.811 1.00 12.74 408 LEU A C 1
ATOM 991 O O . LEU A 1 120 ? 28.765 -5.645 29.512 1.00 16.69 408 LEU A O 1
ATOM 996 N N . PRO A 1 121 ? 30.718 -4.639 29.064 1.00 13.98 409 PRO A N 1
ATOM 997 C CA . PRO A 1 121 ? 30.625 -3.690 30.192 1.00 14.65 409 PRO A CA 1
ATOM 998 C C . PRO A 1 121 ? 29.448 -2.751 30.021 1.00 12.96 409 PRO A C 1
ATOM 999 O O . PRO A 1 121 ? 28.975 -2.520 28.891 1.00 10.60 409 PRO A O 1
ATOM 1003 N N . ARG A 1 122 ? 29.056 -2.103 31.118 1.00 10.19 410 ARG A N 1
ATOM 1004 C CA . ARG A 1 122 ? 28.029 -1.091 31.075 1.00 9.15 410 ARG A CA 1
ATOM 1005 C C . ARG A 1 122 ? 28.467 -0.059 30.072 1.00 10.04 410 ARG A C 1
ATOM 1006 O O . ARG A 1 122 ? 29.603 0.393 30.087 1.00 10.48 410 ARG A O 1
ATOM 1014 N N . GLY A 1 123 ? 27.536 0.366 29.223 1.00 8.56 411 GLY A N 1
ATOM 1015 C CA . GLY A 1 123 ? 27.797 1.398 28.261 1.00 9.48 411 GLY A CA 1
ATOM 1016 C C . GLY A 1 123 ? 28.615 1.012 27.026 1.00 9.27 411 GLY A C 1
ATOM 1017 O O . GLY A 1 123 ? 28.847 1.868 26.186 1.00 11.84 411 GLY A O 1
ATOM 1018 N N . ALA A 1 124 ? 29.050 -0.226 26.909 1.00 8.89 412 ALA A N 1
ATOM 1019 C CA . ALA A 1 124 ? 29.844 -0.646 25.729 1.00 8.33 412 ALA A CA 1
ATOM 1020 C C . ALA A 1 124 ? 28.987 -0.630 24.457 1.00 7.68 412 ALA A C 1
ATOM 1021 O O . ALA A 1 124 ? 29.458 -0.226 23.424 1.00 8.34 412 ALA A O 1
ATOM 1023 N N . LEU A 1 125 ? 27.741 -1.063 24.551 1.00 7.41 413 LEU A N 1
ATOM 1024 C CA . LEU A 1 125 ? 26.813 -1.040 23.429 1.00 7.20 413 LEU A CA 1
ATOM 1025 C C . LEU A 1 125 ? 25.892 0.124 23.598 1.00 6.58 413 LEU A C 1
ATOM 1026 O O . LEU A 1 125 ? 25.215 0.230 24.642 1.00 7.48 413 LEU A O 1
ATOM 1031 N N A LYS A 1 126 ? 25.887 1.029 22.633 0.50 5.85 414 LYS A N 1
ATOM 1032 N N B LYS A 1 126 ? 25.862 1.015 22.609 0.50 6.20 414 LYS A N 1
ATOM 1033 C CA A LYS A 1 126 ? 25.027 2.185 22.694 0.50 6.02 414 LYS A CA 1
ATOM 1034 C CA B LYS A 1 126 ? 25.075 2.246 22.658 0.50 6.50 414 LYS A CA 1
ATOM 1035 C C A LYS A 1 126 ? 23.934 2.026 21.652 0.50 5.07 414 LYS A C 1
ATOM 1036 C C B LYS A 1 126 ? 23.981 2.257 21.631 0.50 5.27 414 LYS A C 1
ATOM 1037 O O A LYS A 1 126 ? 24.142 1.561 20.525 0.50 4.79 414 LYS A O 1
ATOM 1038 O O B LYS A 1 126 ? 24.283 2.312 20.439 0.50 4.84 414 LYS A O 1
ATOM 1049 N N . LEU A 1 127 ? 22.720 2.323 22.081 1.00 5.26 415 LEU A N 1
ATOM 1050 C CA . LEU A 1 127 ? 21.555 2.257 21.209 1.00 5.07 415 LEU A CA 1
ATOM 1051 C C . LEU A 1 127 ? 21.163 3.663 20.807 1.00 4.93 415 LEU A C 1
ATOM 1052 O O . LEU A 1 127 ? 20.998 4.550 21.654 1.00 6.02 415 LEU A O 1
ATOM 1057 N N A GLU A 1 128 ? 20.962 3.848 19.509 0.50 4.10 416 GLU A N 1
ATOM 1058 N N B GLU A 1 128 ? 20.931 3.858 19.520 0.50 4.80 416 GLU A N 1
ATOM 1059 C CA A GLU A 1 128 ? 20.586 5.137 18.946 0.50 4.01 416 GLU A CA 1
ATOM 1060 C CA B GLU A 1 128 ? 20.645 5.181 18.987 0.50 5.38 416 GLU A CA 1
ATOM 1061 C C A GLU A 1 128 ? 19.092 5.189 18.776 0.50 4.64 416 GLU A C 1
ATOM 1062 C C B GLU A 1 128 ? 19.165 5.285 18.647 0.50 5.62 416 GLU A C 1
ATOM 1063 O O A GLU A 1 128 ? 18.474 4.243 18.261 0.50 4.57 416 GLU A O 1
ATOM 1064 O O B GLU A 1 128 ? 18.644 4.477 17.889 0.50 6.36 416 GLU A O 1
ATOM 1075 N N . VAL A 1 129 ? 18.516 6.308 19.210 1.00 5.27 417 VAL A N 1
ATOM 1076 C CA . VAL A 1 129 ? 17.068 6.506 19.179 1.00 6.11 417 VAL A CA 1
ATOM 1077 C C . VAL A 1 129 ? 16.796 7.849 18.527 1.00 5.52 417 VAL A C 1
ATOM 1078 O O . VAL A 1 129 ? 17.532 8.790 18.782 1.00 7.06 417 VAL A O 1
ATOM 1082 N N . THR A 1 130 ? 15.769 7.931 17.706 1.00 6.61 418 THR A N 1
ATOM 1083 C CA . THR A 1 130 ? 15.411 9.212 17.113 1.00 7.52 418 THR A CA 1
ATOM 1084 C C . THR A 1 130 ? 14.255 9.872 17.860 1.00 7.84 418 THR A C 1
ATOM 1085 O O . THR A 1 130 ? 13.426 9.249 18.543 1.00 7.59 418 THR A O 1
ATOM 1089 N N . GLU A 1 131 ? 14.105 11.164 17.612 1.00 9.39 419 GLU A N 1
ATOM 1090 C CA . GLU A 1 131 ? 12.964 11.895 18.122 1.00 10.14 419 GLU A CA 1
ATOM 1091 C C . GLU A 1 131 ? 11.648 11.332 17.641 1.00 9.33 419 GLU A C 1
ATOM 1092 O O . GLU A 1 131 ? 10.710 11.256 18.418 1.00 10.55 419 GLU A O 1
ATOM 1098 N N A SER A 1 132 ? 11.562 10.974 16.371 0.50 10.36 420 SER A N 1
ATOM 1099 N N B SER A 1 132 ? 11.564 10.983 16.366 0.50 10.35 420 SER A N 1
ATOM 1100 C CA A SER A 1 132 ? 10.307 10.454 15.838 0.50 10.90 420 SER A CA 1
ATOM 1101 C CA B SER A 1 132 ? 10.340 10.402 15.813 0.50 10.87 420 SER A CA 1
ATOM 1102 C C A SER A 1 132 ? 9.940 9.117 16.474 0.50 9.47 420 SER A C 1
ATOM 1103 C C B SER A 1 132 ? 9.953 9.161 16.580 0.50 9.39 420 SER A C 1
ATOM 1104 O O A SER A 1 132 ? 8.764 8.781 16.605 0.50 11.01 420 SER A O 1
ATOM 1105 O O B SER A 1 132 ? 8.797 8.927 16.910 0.50 10.79 420 SER A O 1
ATOM 1110 N N . ASP A 1 133 ? 10.944 8.338 16.888 1.00 8.72 421 ASP A N 1
ATOM 1111 C CA . ASP A 1 133 ? 10.689 7.100 17.614 1.00 9.70 421 ASP A CA 1
ATOM 1112 C C . ASP A 1 133 ? 10.089 7.384 18.986 1.00 9.39 421 ASP A C 1
ATOM 1113 O O . ASP A 1 133 ? 9.156 6.740 19.441 1.00 10.99 421 ASP A O 1
ATOM 1118 N N . ILE A 1 134 ? 10.634 8.372 19.659 1.00 8.21 422 ILE A N 1
ATOM 1119 C CA . ILE A 1 134 ? 10.112 8.766 20.971 1.00 8.25 422 ILE A CA 1
ATOM 1120 C C . ILE A 1 134 ? 8.648 9.249 20.875 1.00 8.67 422 ILE A C 1
ATOM 1121 O O . ILE A 1 134 ? 7.806 8.862 21.655 1.00 9.98 422 ILE A O 1
ATOM 1134 N N . ARG A 1 136 ? 6.315 8.511 18.887 1.00 11.71 424 ARG A N 1
ATOM 1135 C CA . ARG A 1 136 ? 5.303 7.455 18.751 1.00 13.03 424 ARG A CA 1
ATOM 1136 C C . ARG A 1 136 ? 4.607 7.246 20.080 1.00 13.01 424 ARG A C 1
ATOM 1137 O O . ARG A 1 136 ? 3.403 7.069 20.119 1.00 14.42 424 ARG A O 1
ATOM 1145 N N . ASP A 1 137 ? 5.372 7.264 21.165 1.00 11.94 425 ASP A N 1
ATOM 1146 C CA . ASP A 1 137 ? 4.811 7.075 22.496 1.00 11.97 425 ASP A CA 1
ATOM 1147 C C . ASP A 1 137 ? 5.843 7.426 23.558 1.00 11.31 425 ASP A C 1
ATOM 1148 O O . ASP A 1 137 ? 6.602 6.567 24.008 1.00 10.35 425 ASP A O 1
ATOM 1153 N N . PRO A 1 138 ? 5.870 8.694 23.953 1.00 9.73 426 PRO A N 1
ATOM 1154 C CA . PRO A 1 138 ? 6.852 9.160 24.923 1.00 9.88 426 PRO A CA 1
ATOM 1155 C C . PRO A 1 138 ? 6.788 8.477 26.278 1.00 9.95 426 PRO A C 1
ATOM 1156 O O . PRO A 1 138 ? 7.842 8.279 26.898 1.00 10.58 426 PRO A O 1
ATOM 1160 N N . GLU A 1 139 ? 5.588 8.128 26.745 1.00 11.55 427 GLU A N 1
ATOM 1161 C CA . GLU A 1 139 ? 5.489 7.385 27.990 1.00 12.86 427 GLU A CA 1
ATOM 1162 C C . GLU A 1 139 ? 6.155 6.013 27.978 1.00 12.70 427 GLU A C 1
ATOM 1163 O O . GLU A 1 139 ? 6.860 5.668 28.917 1.00 13.21 427 GLU A O 1
ATOM 1169 N N . ARG A 1 140 ? 5.924 5.251 26.913 1.00 10.92 428 ARG A N 1
ATOM 1170 C CA . ARG A 1 140 ? 6.574 3.964 26.759 1.00 10.43 428 ARG A CA 1
ATOM 1171 C C . ARG A 1 140 ? 8.093 4.183 26.630 1.00 9.31 428 ARG A C 1
ATOM 1172 O O . ARG A 1 140 ? 8.866 3.430 27.228 1.00 9.94 428 ARG A O 1
ATOM 1180 N N . ALA A 1 141 ? 8.522 5.203 25.884 1.00 8.34 429 ALA A N 1
ATOM 1181 C CA . ALA A 1 141 ? 9.945 5.479 25.768 1.00 7.87 429 ALA A CA 1
ATOM 1182 C C . ALA A 1 141 ? 10.575 5.728 27.133 1.00 9.54 429 ALA A C 1
ATOM 1183 O O . ALA A 1 141 ? 11.670 5.238 27.444 1.00 8.47 429 ALA A O 1
ATOM 1185 N N . A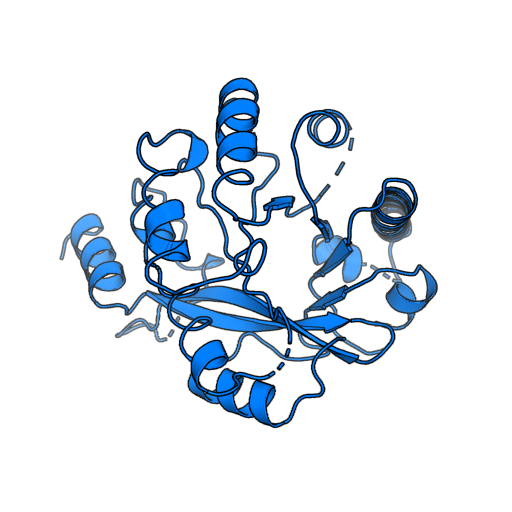LA A 1 142 ? 9.892 6.473 28.003 1.00 9.71 430 ALA A N 1
ATOM 1186 C CA . ALA A 1 142 ? 10.466 6.771 29.309 1.00 10.66 430 ALA A CA 1
ATOM 1187 C C . ALA A 1 142 ? 10.662 5.505 30.111 1.00 12.11 430 ALA A C 1
ATOM 1188 O O . ALA A 1 142 ? 11.723 5.337 30.726 1.00 13.09 430 ALA A O 1
ATOM 1190 N N . VAL A 1 143 ? 9.680 4.590 30.089 1.00 10.15 431 VAL A N 1
ATOM 1191 C CA . VAL A 1 143 ? 9.790 3.327 30.828 1.00 11.50 431 VAL A CA 1
ATOM 1192 C C . VAL A 1 143 ? 10.949 2.469 30.276 1.00 9.05 431 VAL A C 1
ATOM 1193 O O . VAL A 1 143 ? 11.846 1.989 31.002 1.00 10.24 431 VAL A O 1
ATOM 1197 N N . ILE A 1 144 ? 10.897 2.247 28.965 1.00 7.79 432 ILE A N 1
ATOM 1198 C CA . ILE A 1 144 ? 11.806 1.283 28.324 1.00 7.65 432 ILE A CA 1
ATOM 1199 C C . ILE A 1 144 ? 13.225 1.815 28.302 1.00 6.89 432 ILE A C 1
ATOM 1200 O O . ILE A 1 144 ? 14.184 1.056 28.557 1.00 6.92 432 ILE A O 1
ATOM 1205 N N . LEU A 1 145 ? 13.429 3.107 27.992 1.00 5.46 433 LEU A N 1
ATOM 1206 C CA . LEU A 1 145 ? 14.807 3.616 27.986 1.00 6.14 433 LEU A CA 1
ATOM 1207 C C . LEU A 1 145 ? 15.446 3.599 29.348 1.00 7.10 433 LEU A C 1
ATOM 1208 O O . LEU A 1 145 ? 16.604 3.255 29.476 1.00 7.11 433 LEU A O 1
ATOM 1213 N N . LYS A 1 146 ? 14.687 3.918 30.386 1.00 7.59 434 LYS A N 1
ATOM 1214 C CA . LYS A 1 146 ? 15.208 3.749 31.748 1.00 9.29 434 LYS A CA 1
ATOM 1215 C C . LYS A 1 146 ? 15.626 2.284 32.014 1.00 8.45 434 LYS A C 1
ATOM 1216 O O . LYS A 1 146 ? 16.712 2.023 32.527 1.00 8.84 434 LYS A O 1
ATOM 1222 N N . THR A 1 147 ? 14.759 1.354 31.631 1.00 7.04 435 THR A N 1
ATOM 1223 C CA . THR A 1 147 ? 15.063 -0.081 31.835 1.00 7.74 435 THR A CA 1
ATOM 1224 C C . THR A 1 147 ? 16.250 -0.542 31.020 1.00 7.56 435 THR A C 1
ATOM 1225 O O . THR A 1 147 ? 17.072 -1.312 31.512 1.00 8.46 435 THR A O 1
ATOM 1229 N N . LEU A 1 148 ? 16.429 -0.022 29.822 1.00 6.72 436 LEU A N 1
ATOM 1230 C CA . LEU A 1 148 ? 17.627 -0.346 29.052 1.00 7.39 436 LEU A CA 1
ATOM 1231 C C . LEU A 1 148 ? 18.913 0.165 29.702 1.00 7.58 436 LEU A C 1
ATOM 1232 O O . LEU A 1 148 ? 19.930 -0.517 29.667 1.00 7.82 436 LEU A O 1
ATOM 1237 N N A ARG A 1 149 ? 18.877 1.332 30.307 0.50 8.07 437 ARG A N 1
ATOM 1238 N N B ARG A 1 149 ? 18.859 1.346 30.302 0.50 8.63 437 ARG A N 1
ATOM 1239 C CA A ARG A 1 149 ? 20.044 1.769 31.060 0.50 9.03 437 ARG A CA 1
ATOM 1240 C CA B ARG A 1 149 ? 19.990 1.843 31.099 0.50 10.09 437 ARG A CA 1
ATOM 1241 C C A ARG A 1 149 ? 20.293 0.806 32.231 0.50 9.73 437 ARG A C 1
ATOM 1242 C C B ARG A 1 149 ? 20.282 0.881 32.261 0.50 10.33 437 ARG A C 1
ATOM 1243 O O A ARG A 1 149 ? 21.430 0.410 32.477 0.50 9.52 437 ARG A O 1
ATOM 1244 O O B ARG A 1 149 ? 21.439 0.574 32.530 0.50 10.35 437 ARG A O 1
ATOM 1259 N N . ASP A 1 150 ? 19.245 0.384 32.933 1.00 10.20 438 ASP A N 1
ATOM 1260 C CA . ASP A 1 150 ? 19.437 -0.596 34.013 1.00 11.19 438 ASP A CA 1
ATOM 1261 C C . ASP A 1 150 ? 20.027 -1.923 33.537 1.00 10.63 438 ASP A C 1
ATOM 1262 O O . ASP A 1 150 ? 20.752 -2.625 34.275 1.00 12.29 438 ASP A O 1
ATOM 1267 N N . ALA A 1 151 ? 19.760 -2.273 32.297 1.00 10.30 439 ALA A N 1
ATOM 1268 C CA . ALA A 1 151 ? 20.331 -3.479 31.687 1.00 10.77 439 ALA A CA 1
ATOM 1269 C C . ALA A 1 151 ? 21.805 -3.289 31.342 1.00 10.99 439 ALA A C 1
ATOM 1270 O O . ALA A 1 151 ? 22.489 -4.312 31.134 1.00 14.59 439 ALA A O 1
ATOM 1272 N N . GLY A 1 152 ? 22.289 -2.055 31.255 1.00 10.55 440 GLY A N 1
ATOM 1273 C CA . GLY A 1 152 ? 23.650 -1.794 30.854 1.00 10.17 440 GLY A CA 1
ATOM 1274 C C . GLY A 1 152 ? 23.857 -1.238 29.467 1.00 9.12 440 GLY A C 1
ATOM 1275 O O . GLY A 1 152 ? 25.018 -1.106 29.063 1.00 10.02 440 GLY A O 1
ATOM 1276 N N . ALA A 1 153 ? 22.802 -0.856 28.730 1.00 7.58 441 ALA A N 1
ATOM 1277 C CA . ALA A 1 153 ? 22.996 -0.234 27.422 1.00 6.14 441 ALA A CA 1
ATOM 1278 C C . ALA A 1 153 ? 23.233 1.254 27.594 1.00 6.44 441 ALA A C 1
ATOM 1279 O O . ALA A 1 153 ? 22.660 1.891 28.483 1.00 8.17 441 ALA A O 1
ATOM 1281 N N . GLY A 1 154 ? 24.046 1.816 26.743 1.00 6.20 442 GLY A N 1
ATOM 1282 C CA . GLY A 1 154 ? 24.117 3.250 26.550 1.00 6.59 442 GLY A CA 1
ATOM 1283 C C . GLY A 1 154 ? 23.052 3.736 25.590 1.00 5.80 442 GLY A C 1
ATOM 1284 O O . GLY A 1 154 ? 22.408 2.943 24.893 1.00 5.43 442 GLY A O 1
ATOM 1285 N N . LEU A 1 155 ? 22.825 5.037 25.559 1.00 5.89 443 LEU A N 1
ATOM 1286 C CA . LEU A 1 155 ? 21.711 5.616 24.786 1.00 6.36 443 LEU A CA 1
ATOM 1287 C C . LEU A 1 155 ? 22.144 6.915 24.144 1.00 5.58 443 LEU A C 1
ATOM 1288 O O . LEU A 1 155 ? 22.621 7.830 24.833 1.00 5.51 443 LEU A O 1
ATOM 1293 N N . ALA A 1 156 ? 21.955 7.011 22.831 1.00 5.18 444 ALA A N 1
ATOM 1294 C CA . ALA A 1 156 ? 22.239 8.234 22.070 1.00 4.65 444 ALA A CA 1
ATOM 1295 C C . ALA A 1 156 ? 20.992 8.720 21.371 1.00 4.93 444 ALA A C 1
ATOM 1296 O O . ALA A 1 156 ? 20.231 7.933 20.824 1.00 6.47 444 ALA A O 1
ATOM 1298 N N . LEU A 1 157 ? 20.798 10.040 21.380 1.00 5.83 445 LEU A N 1
ATOM 1299 C CA . LEU A 1 157 ? 19.690 10.661 20.655 1.00 7.62 445 LEU A CA 1
ATOM 1300 C C . LEU A 1 157 ? 20.206 11.127 19.320 1.00 7.37 445 LEU A C 1
ATOM 1301 O O . LEU A 1 157 ? 21.067 12.038 19.282 1.00 8.45 445 LEU A O 1
ATOM 1306 N N . ASP A 1 158 ? 19.782 10.480 18.270 1.00 8.73 446 ASP A N 1
ATOM 1307 C CA . ASP A 1 158 ? 20.355 10.654 16.943 1.00 11.27 446 ASP A CA 1
ATOM 1308 C C . ASP A 1 158 ? 19.564 11.775 16.353 1.00 13.40 446 ASP A C 1
ATOM 1309 O O . ASP A 1 158 ? 18.410 11.974 16.701 1.00 14.98 446 ASP A O 1
ATOM 1314 N N . ASP A 1 159 ? 20.212 12.557 15.479 1.00 14.18 447 ASP A N 1
ATOM 1315 C CA . ASP A 1 159 ? 19.565 13.651 14.743 1.00 16.02 447 ASP A CA 1
ATOM 1316 C C . ASP A 1 159 ? 18.944 14.626 15.718 1.00 16.32 447 ASP A C 1
ATOM 1317 O O . ASP A 1 159 ? 17.769 14.988 15.579 1.00 14.69 447 ASP A O 1
ATOM 1322 N N . PHE A 1 160 ? 19.721 15.038 16.710 1.00 16.96 448 PHE A N 1
ATOM 1323 C CA . PHE A 1 160 ? 19.266 15.949 17.765 1.00 18.16 448 PHE A CA 1
ATOM 1324 C C . PHE A 1 160 ? 19.282 17.398 17.251 1.00 19.49 448 PHE A C 1
ATOM 1325 O O . PHE A 1 160 ? 20.329 17.893 16.823 1.00 22.96 448 PHE A O 1
ATOM 1333 N N . PHE A 1 164 ? 11.193 22.276 19.723 1.00 20.01 452 PHE A N 1
ATOM 1334 C CA . PHE A 1 164 ? 11.054 22.208 21.170 1.00 20.29 452 PHE A CA 1
ATOM 1335 C C . PHE A 1 164 ? 10.903 20.780 21.737 1.00 20.23 452 PHE A C 1
ATOM 1336 O O . PHE A 1 164 ? 11.160 20.551 22.949 1.00 19.70 452 PHE A O 1
ATOM 1344 N N . SER A 1 165 ? 10.428 19.846 20.902 1.00 18.62 453 SER A N 1
ATOM 1345 C CA . SER A 1 165 ? 10.075 18.514 21.385 1.00 17.36 453 SER A CA 1
ATOM 1346 C C . SER A 1 165 ? 11.296 17.814 21.993 1.00 16.51 453 SER A C 1
ATOM 1347 O O . SER A 1 165 ? 11.254 17.244 23.079 1.00 17.27 453 SER A O 1
ATOM 1350 N N . SER A 1 166 ? 12.426 17.918 21.321 1.00 15.72 454 SER A N 1
ATOM 1351 C CA . SER A 1 166 ? 13.620 17.226 21.753 1.00 15.95 454 SER A CA 1
ATOM 1352 C C . SER A 1 166 ? 14.202 17.779 23.048 1.00 14.58 454 SER A C 1
ATOM 1353 O O . SER A 1 166 ? 14.742 17.024 23.842 1.00 14.18 454 SER A O 1
ATOM 1356 N N . LEU A 1 167 ? 14.121 19.068 23.288 1.00 13.49 455 LEU A N 1
ATOM 1357 C CA . LEU A 1 167 ? 14.573 19.611 24.564 1.00 13.40 455 LEU A CA 1
ATOM 1358 C C . LEU A 1 167 ? 13.782 19.039 25.741 1.00 12.90 455 LEU A C 1
ATOM 1359 O O . LEU A 1 167 ? 14.356 18.677 26.771 1.00 13.79 455 LEU A O 1
ATOM 1364 N N A SER A 1 168 ? 12.462 18.938 25.589 0.50 12.26 456 SER A N 1
ATOM 1365 N N B SER A 1 168 ? 12.467 18.938 25.598 0.50 11.92 456 SER A N 1
ATOM 1366 C CA A SER A 1 168 ? 11.617 18.347 26.622 0.50 12.25 456 SER A CA 1
ATOM 1367 C CA B SER A 1 168 ? 11.650 18.359 26.649 0.50 11.65 456 SER A CA 1
ATOM 1368 C C A SER A 1 168 ? 11.928 16.866 26.823 0.50 11.64 456 SER A C 1
ATOM 1369 C C B SER A 1 168 ? 11.918 16.861 26.828 0.50 11.31 456 SER A C 1
ATOM 1370 O O A SER A 1 168 ? 12.107 16.411 27.956 0.50 11.83 456 SER A O 1
ATOM 1371 O O B SER A 1 168 ? 12.065 16.388 27.958 0.50 11.47 456 SER A O 1
ATOM 1376 N N . TYR A 1 169 ? 12.025 16.119 25.732 1.00 10.70 457 TYR A N 1
ATOM 1377 C CA . TYR A 1 169 ? 12.318 14.677 25.828 1.00 11.68 457 TYR A CA 1
ATOM 1378 C C . TYR A 1 169 ? 13.638 14.433 26.579 1.00 11.30 457 TYR A C 1
ATOM 1379 O O . TYR A 1 169 ? 13.743 13.491 27.375 1.00 12.01 457 TYR A O 1
ATOM 1388 N N A LEU A 1 170 ? 14.636 15.268 26.299 0.50 10.90 458 LEU A N 1
ATOM 1389 N N B LEU A 1 170 ? 14.637 15.284 26.336 0.50 10.12 458 LEU A N 1
ATOM 1390 C CA A LEU A 1 170 ? 15.939 15.130 26.913 0.50 10.84 458 LEU A CA 1
ATOM 1391 C CA B LEU A 1 170 ? 15.964 15.114 26.922 0.50 9.52 458 LEU A CA 1
ATOM 1392 C C A LEU A 1 170 ? 15.852 15.221 28.428 0.50 11.42 458 LEU A C 1
ATOM 1393 C C B LEU A 1 170 ? 15.971 15.358 28.443 0.50 10.79 458 LEU A C 1
ATOM 1394 O O A LEU A 1 170 ? 16.528 14.452 29.129 0.50 11.82 458 LEU A O 1
ATOM 1395 O O B LEU A 1 170 ? 16.836 14.841 29.172 0.50 11.18 458 LEU A O 1
ATOM 1404 N N . THR A 1 171 ? 15.023 16.125 28.950 1.00 10.55 459 THR A N 1
ATOM 1405 C CA . THR A 1 171 ? 14.931 16.296 30.399 1.00 11.36 459 THR A CA 1
ATOM 1406 C C . THR A 1 171 ? 14.467 15.009 31.058 1.00 11.73 459 THR A C 1
ATOM 1407 O O . THR A 1 171 ? 14.813 14.774 32.208 1.00 14.37 459 THR A O 1
ATOM 1411 N N . ARG A 1 172 ? 13.630 14.254 30.401 1.00 10.00 460 ARG A N 1
ATOM 1412 C CA . ARG A 1 172 ? 13.071 13.049 31.018 1.00 12.56 460 ARG A CA 1
ATOM 1413 C C . ARG A 1 172 ? 13.940 11.833 30.760 1.00 13.29 460 ARG A C 1
ATOM 1414 O O . ARG A 1 172 ? 14.229 11.051 31.713 1.00 16.26 460 ARG A O 1
ATOM 1422 N N . LEU A 1 173 ? 14.444 11.703 29.540 1.00 10.32 461 LEU A N 1
ATOM 1423 C CA . LEU A 1 173 ? 14.980 10.427 29.056 1.00 9.74 461 LEU A CA 1
ATOM 1424 C C . LEU A 1 173 ? 16.468 10.354 29.317 1.00 8.79 461 LEU A C 1
ATOM 1425 O O . LEU A 1 173 ? 17.185 11.353 29.113 1.00 9.58 461 LEU A O 1
ATOM 1430 N N . PRO A 1 174 ? 16.999 9.198 29.727 1.00 8.57 462 PRO A N 1
ATOM 1431 C CA . PRO A 1 174 ? 18.346 9.071 30.187 1.00 9.67 462 PRO A CA 1
ATOM 1432 C C . PRO A 1 174 ? 19.386 8.867 29.092 1.00 7.92 462 PRO A C 1
ATOM 1433 O O . PRO A 1 174 ? 20.161 7.929 29.118 1.00 9.08 462 PRO A O 1
ATOM 1437 N N . PHE A 1 175 ? 19.399 9.797 28.162 1.00 7.54 463 PHE A N 1
ATOM 1438 C CA . PHE A 1 175 ? 20.428 9.780 27.137 1.00 6.60 463 PHE A CA 1
ATOM 1439 C C . PHE A 1 175 ? 21.784 10.167 27.695 1.00 7.64 463 PHE A C 1
ATOM 1440 O O . PHE A 1 175 ? 21.873 10.996 28.619 1.00 10.07 463 PHE A O 1
ATOM 1448 N N . ASP A 1 176 ? 22.851 9.581 27.175 1.00 6.03 464 ASP A N 1
ATOM 1449 C CA . ASP A 1 176 ? 24.222 9.973 27.524 1.00 7.73 464 ASP A CA 1
ATOM 1450 C C . ASP A 1 176 ? 24.927 10.750 26.404 1.00 7.03 464 ASP A C 1
ATOM 1451 O O . ASP A 1 176 ? 25.937 11.388 26.671 1.00 7.90 464 ASP A O 1
ATOM 1456 N N . THR A 1 177 ? 24.383 10.690 25.187 1.00 6.06 465 THR A N 1
ATOM 1457 C CA . THR A 1 177 ? 25.054 11.187 23.949 1.00 6.32 465 THR A CA 1
ATOM 1458 C C . THR A 1 177 ? 23.993 11.814 23.057 1.00 5.50 465 THR A C 1
ATOM 1459 O O . THR A 1 177 ? 22.863 11.301 22.969 1.00 5.97 465 THR A O 1
ATOM 1463 N N . LEU A 1 178 ? 24.381 12.913 22.422 1.00 6.60 466 LEU A N 1
ATOM 1464 C CA . LEU A 1 178 ? 23.650 13.588 21.392 1.00 6.36 466 LEU A CA 1
ATOM 1465 C C . LEU A 1 178 ? 24.397 13.522 20.090 1.00 6.06 466 LEU A C 1
ATOM 1466 O O . LEU A 1 178 ? 25.614 13.704 20.111 1.00 7.05 466 LEU A O 1
ATOM 1471 N N . LYS A 1 179 ? 23.745 13.288 18.986 1.00 5.56 467 LYS A N 1
ATOM 1472 C CA . LYS A 1 179 ? 24.392 13.327 17.678 1.00 6.02 467 LYS A CA 1
ATOM 1473 C C . LYS A 1 179 ? 23.904 14.461 16.831 1.00 6.66 467 LYS A C 1
ATOM 1474 O O . LYS A 1 179 ? 22.678 14.696 16.771 1.00 9.43 467 LYS A O 1
ATOM 1480 N N . ILE A 1 180 ? 24.804 15.134 16.138 1.00 5.85 468 ILE A N 1
ATOM 1481 C CA . ILE A 1 180 ? 24.486 16.224 15.229 1.00 6.56 468 ILE A CA 1
ATOM 1482 C C . ILE A 1 180 ? 24.380 15.676 13.823 1.00 6.56 468 ILE A C 1
ATOM 1483 O O . ILE A 1 180 ? 25.350 15.124 13.309 1.00 6.63 468 ILE A O 1
ATOM 1488 N N . ASP A 1 181 ? 23.277 15.907 13.145 1.00 5.90 469 ASP A N 1
ATOM 1489 C CA . ASP A 1 181 ? 23.061 15.445 11.825 1.00 6.25 469 ASP A CA 1
ATOM 1490 C C . ASP A 1 181 ? 24.087 15.981 10.839 1.00 6.20 469 ASP A C 1
ATOM 1491 O O . ASP A 1 181 ? 24.469 17.148 10.863 1.00 5.41 469 ASP A O 1
ATOM 1496 N N . ARG A 1 182 ? 24.537 15.134 9.933 1.00 5.75 470 ARG A N 1
ATOM 1497 C CA . ARG A 1 182 ? 25.540 15.493 8.929 1.00 6.01 470 ARG A CA 1
ATOM 1498 C C . ARG A 1 182 ? 25.177 16.693 8.093 1.00 5.86 470 ARG A C 1
ATOM 1499 O O . ARG A 1 182 ? 26.059 17.424 7.638 1.00 6.57 470 ARG A O 1
ATOM 1507 N N . TYR A 1 183 ? 23.902 16.898 7.816 1.00 6.39 471 TYR A N 1
ATOM 1508 C CA . TYR A 1 183 ? 23.512 18.067 7.023 1.00 6.31 471 TYR A CA 1
ATOM 1509 C C . TYR A 1 183 ? 23.988 19.368 7.677 1.00 7.09 471 TYR A C 1
ATOM 1510 O O . TYR A 1 183 ? 24.458 20.298 6.986 1.00 7.25 471 TYR A O 1
ATOM 1519 N N . PHE A 1 184 ? 23.821 19.464 8.987 1.00 6.37 472 PHE A N 1
ATOM 1520 C CA . PHE A 1 184 ? 24.198 20.694 9.690 1.00 6.39 472 PHE A CA 1
ATOM 1521 C C . PHE A 1 184 ? 25.718 20.858 9.678 1.00 7.28 472 PHE A C 1
ATOM 1522 O O . PHE A 1 184 ? 26.235 21.962 9.490 1.00 7.70 472 PHE A O 1
ATOM 1530 N N . VAL A 1 185 ? 26.454 19.779 9.934 1.00 6.40 473 VAL A N 1
ATOM 1531 C CA . VAL A 1 185 ? 27.897 19.815 9.918 1.00 6.58 473 VAL A CA 1
ATOM 1532 C C . VAL A 1 185 ? 28.426 20.235 8.560 1.00 6.99 473 VAL A C 1
ATOM 1533 O O . VAL A 1 185 ? 29.363 21.059 8.462 1.00 8.12 473 VAL A O 1
ATOM 1537 N N . ARG A 1 186 ? 27.854 19.666 7.504 1.00 5.94 474 ARG A N 1
ATOM 1538 C CA . ARG A 1 186 ? 28.341 19.896 6.146 1.00 6.90 474 ARG A CA 1
ATOM 1539 C C . ARG A 1 186 ? 28.007 21.287 5.614 1.00 7.10 474 ARG A C 1
ATOM 1540 O O . ARG A 1 186 ? 28.664 21.782 4.698 1.00 9.98 474 ARG A O 1
ATOM 1548 N N . THR A 1 187 ? 26.984 21.912 6.186 1.00 7.27 475 THR A N 1
ATOM 1549 C CA . THR A 1 187 ? 26.536 23.242 5.726 1.00 7.51 475 THR A CA 1
ATOM 1550 C C . THR A 1 187 ? 26.933 24.368 6.682 1.00 8.54 475 THR A C 1
ATOM 1551 O O . THR A 1 187 ? 26.742 25.534 6.336 1.00 9.04 475 THR A O 1
ATOM 1563 N N . GLY A 1 189 ? 29.686 25.806 7.426 1.00 11.62 477 GLY A N 1
ATOM 1564 C CA . GLY A 1 189 ? 30.710 26.748 6.889 1.00 13.05 477 GLY A CA 1
ATOM 1565 C C . GLY A 1 189 ? 30.092 27.853 6.070 1.00 14.15 477 GLY A C 1
ATOM 1566 O O . GLY A 1 189 ? 30.629 28.962 5.987 1.00 16.83 477 GLY A O 1
ATOM 1567 N N . ASN A 1 190 ? 28.959 27.561 5.443 1.00 14.53 478 ASN A N 1
ATOM 1568 C CA . ASN A 1 190 ? 28.347 28.431 4.454 1.00 15.85 478 ASN A CA 1
ATOM 1569 C C . ASN A 1 190 ? 26.938 28.907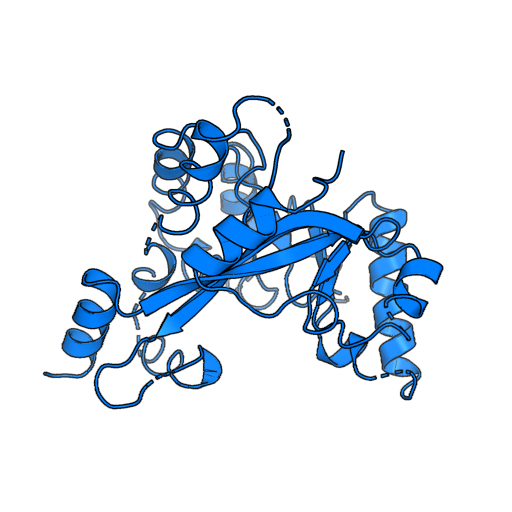 4.831 1.00 14.58 478 ASN A C 1
ATOM 1570 O O . ASN A 1 190 ? 26.393 29.721 4.121 1.00 17.87 478 ASN A O 1
ATOM 1575 N N . ASN A 1 191 ? 26.368 28.443 5.939 1.00 11.01 479 ASN A N 1
ATOM 1576 C CA . ASN A 1 191 ? 24.995 28.646 6.348 1.00 10.55 479 ASN A CA 1
ATOM 1577 C C . ASN A 1 191 ? 24.936 28.925 7.843 1.00 10.32 479 ASN A C 1
ATOM 1578 O O . ASN A 1 191 ? 25.170 28.060 8.674 1.00 10.37 479 ASN A O 1
ATOM 1583 N N . ALA A 1 192 ? 24.657 30.171 8.185 1.00 9.76 480 ALA A N 1
ATOM 1584 C CA . ALA A 1 192 ? 24.734 30.643 9.554 1.00 10.41 480 ALA A CA 1
ATOM 1585 C C . ALA A 1 192 ? 23.747 29.957 10.439 1.00 11.60 480 ALA A C 1
ATOM 1586 O O . ALA A 1 192 ? 24.043 29.684 11.617 1.00 11.46 480 ALA A O 1
ATOM 1588 N N . GLY A 1 193 ? 22.598 29.574 9.920 1.00 10.15 481 GLY A N 1
ATOM 1589 C CA . GLY A 1 193 ? 21.613 28.888 10.706 1.00 9.89 481 GLY A CA 1
ATOM 1590 C C . GLY A 1 193 ? 22.066 27.489 11.057 1.00 9.74 481 GLY A C 1
ATOM 1591 O O . GLY A 1 193 ? 21.792 26.986 12.142 1.00 10.67 481 GLY A O 1
ATOM 1592 N N . SER A 1 194 ? 22.728 26.815 10.130 1.00 9.49 482 SER A N 1
ATOM 1593 C CA . SER A 1 194 ? 23.323 25.503 10.458 1.00 8.33 482 SER A CA 1
ATOM 1594 C C . SER A 1 194 ? 24.420 25.639 11.489 1.00 8.75 482 SER A C 1
ATOM 1595 O O . SER A 1 194 ? 24.534 24.809 12.372 1.00 9.12 482 SER A O 1
ATOM 1598 N N . ALA A 1 195 ? 25.244 26.676 11.378 1.00 8.84 483 ALA A N 1
ATOM 1599 C CA . ALA A 1 195 ? 26.281 26.892 12.397 1.00 9.05 483 ALA A CA 1
ATOM 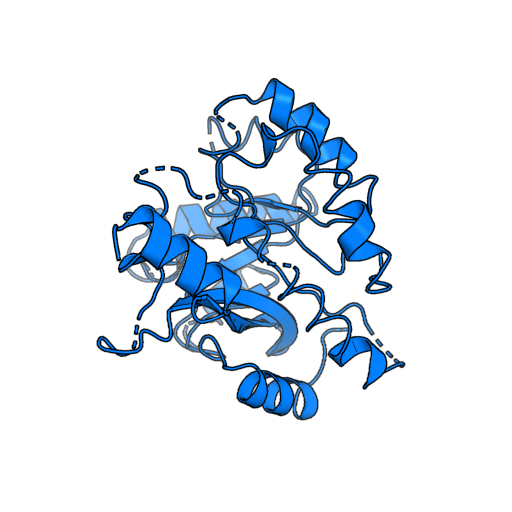1600 C C . ALA A 1 195 ? 25.630 27.124 13.762 1.00 9.68 483 ALA A C 1
ATOM 1601 O O . ALA A 1 195 ? 26.115 26.628 14.789 1.00 9.27 483 ALA A O 1
ATOM 1603 N N . LYS A 1 196 ? 24.529 27.867 13.812 1.00 9.38 484 LYS A N 1
ATOM 1604 C CA . LYS A 1 196 ? 23.848 28.154 15.053 1.00 11.13 484 LYS A CA 1
ATOM 1605 C C . LYS A 1 196 ? 23.332 26.851 15.678 1.00 10.56 484 LYS A C 1
ATOM 1606 O O . LYS A 1 196 ? 23.423 26.657 16.890 1.00 10.54 484 LYS A O 1
ATOM 1612 N N . ILE A 1 197 ? 22.766 25.953 14.864 1.00 9.80 485 ILE A N 1
ATOM 1613 C CA . ILE A 1 197 ? 22.299 24.668 15.386 1.00 10.29 485 ILE A CA 1
ATOM 1614 C C . ILE A 1 197 ? 23.461 23.822 15.936 1.00 9.67 485 ILE A C 1
ATOM 1615 O O . ILE A 1 197 ? 23.356 23.245 17.013 1.00 9.61 485 ILE A O 1
ATOM 1620 N N . VAL A 1 198 ? 24.566 23.744 15.175 1.00 8.46 486 VAL A N 1
ATOM 1621 C CA . VAL A 1 198 ? 25.757 22.988 15.653 1.00 8.59 486 VAL A CA 1
ATOM 1622 C C . VAL A 1 198 ? 26.215 23.536 17.010 1.00 8.45 486 VAL A C 1
ATOM 1623 O O . VAL A 1 198 ? 26.431 22.799 17.989 1.00 9.31 486 VAL A O 1
ATOM 1627 N N . ARG A 1 199 ? 26.377 24.847 17.074 1.00 9.19 487 ARG A N 1
ATOM 1628 C CA . ARG A 1 199 ? 26.807 25.461 18.321 1.00 10.44 487 ARG A CA 1
ATOM 1629 C C . ARG A 1 199 ? 25.861 25.189 19.487 1.00 11.46 487 ARG A C 1
ATOM 1630 O O . ARG A 1 199 ? 26.307 24.978 20.624 1.00 11.69 487 ARG A O 1
ATOM 1638 N N . SER A 1 200 ? 24.572 25.243 19.203 1.00 11.04 488 SER A N 1
ATOM 1639 C CA . SER A 1 200 ? 23.539 25.004 20.202 1.00 13.18 488 SER A CA 1
ATOM 1640 C C . SER A 1 200 ? 23.610 23.588 20.767 1.00 12.40 488 SER A C 1
ATOM 1641 O O . SER A 1 200 ? 23.497 23.435 21.990 1.00 14.17 488 SER A O 1
ATOM 1644 N N . VAL A 1 201 ? 23.793 22.591 19.908 1.00 11.80 489 VAL A N 1
ATOM 1645 C CA . VAL A 1 201 ? 23.911 21.229 20.400 1.00 10.70 489 VAL A CA 1
ATOM 1646 C C . VAL A 1 201 ? 25.173 21.031 21.209 1.00 10.15 489 VAL A C 1
ATOM 1647 O O . VAL A 1 201 ? 25.143 20.409 22.286 1.00 10.73 489 VAL A O 1
ATOM 1651 N N . VAL A 1 202 ? 26.277 21.583 20.738 1.00 10.61 490 VAL A N 1
ATOM 1652 C CA . VAL A 1 202 ? 27.499 21.456 21.488 1.00 11.41 490 VAL A CA 1
ATOM 1653 C C . VAL A 1 202 ? 27.394 22.100 22.849 1.00 13.55 490 VAL A C 1
ATOM 1654 O O . VAL A 1 202 ? 27.841 21.530 23.860 1.00 13.59 490 VAL A O 1
ATOM 1658 N N . LYS A 1 203 ? 26.846 23.305 22.885 1.00 14.66 491 LYS A N 1
ATOM 1659 C CA . LYS A 1 203 ? 26.789 24.045 24.148 1.00 16.19 491 LYS A CA 1
ATOM 1660 C C . LYS A 1 203 ? 25.914 23.320 25.137 1.00 16.26 491 LYS A C 1
ATOM 1661 O O . LYS A 1 203 ? 26.281 23.218 26.324 1.00 15.86 491 LYS A O 1
ATOM 1667 N N . LEU A 1 204 ? 24.776 22.808 24.694 1.00 14.59 492 LEU A N 1
ATOM 1668 C CA . LEU A 1 204 ? 23.937 21.963 25.557 1.00 16.38 492 LEU A CA 1
ATOM 1669 C C . LEU A 1 204 ? 24.673 20.763 26.134 1.00 16.39 492 LEU A C 1
ATOM 1670 O O . LEU A 1 204 ? 24.638 20.490 27.342 1.00 16.03 492 LEU A O 1
ATOM 1675 N N . GLY A 1 205 ? 25.347 20.005 25.290 1.00 15.87 493 GLY A N 1
ATOM 1676 C CA . GLY A 1 205 ? 26.123 18.909 25.860 1.00 15.82 493 GLY A CA 1
ATOM 1677 C C . GLY A 1 205 ? 27.107 19.372 26.928 1.00 17.43 493 GLY A C 1
ATOM 1678 O O . GLY A 1 205 ? 27.277 18.705 27.952 1.00 17.15 493 GLY A O 1
ATOM 1679 N N . GLN A 1 206 ? 27.801 20.493 26.720 1.00 19.10 494 GLN A N 1
ATOM 1680 C CA . GLN A 1 206 ? 28.780 20.964 27.709 1.00 20.95 494 GLN A CA 1
ATOM 1681 C C . GLN A 1 206 ? 28.105 21.386 29.001 1.00 20.89 494 GLN A C 1
ATOM 1682 O O . GLN A 1 206 ? 28.614 21.071 30.079 1.00 21.90 494 GLN A O 1
ATOM 1688 N N . ASP A 1 207 ? 26.946 22.034 28.892 1.00 20.68 495 ASP A N 1
ATOM 1689 C CA . ASP A 1 207 ? 26.204 22.541 30.060 1.00 20.96 495 ASP A CA 1
ATOM 1690 C C . ASP A 1 207 ? 25.533 21.444 30.881 1.00 20.19 495 ASP A C 1
ATOM 1691 O O . ASP A 1 207 ? 25.440 21.552 32.112 1.00 20.57 495 ASP A O 1
ATOM 1696 N N A LEU A 1 208 ? 25.088 20.408 30.189 0.50 19.28 496 LEU A N 1
ATOM 1697 N N B LEU A 1 208 ? 25.029 20.408 30.203 0.50 18.81 496 LEU A N 1
ATOM 1698 C CA A LEU A 1 208 ? 24.299 19.353 30.771 0.50 19.10 496 LEU A CA 1
ATOM 1699 C CA B LEU A 1 208 ? 24.285 19.296 30.827 0.50 18.27 496 LEU A CA 1
ATOM 1700 C C A LEU A 1 208 ? 25.034 18.014 30.786 0.50 18.74 496 LEU A C 1
ATOM 1701 C C B LEU A 1 208 ? 25.119 18.022 31.029 0.50 18.41 496 LEU A C 1
ATOM 1702 O O A LEU A 1 208 ? 24.373 16.973 30.989 0.50 19.94 496 LEU A O 1
ATOM 1703 O O B LEU A 1 208 ? 24.650 17.023 31.604 0.50 18.22 496 LEU A O 1
ATOM 1712 N N . ASP A 1 209 ? 26.373 18.074 30.615 1.00 19.08 497 ASP A N 1
ATOM 1713 C CA . ASP A 1 209 ? 27.262 16.955 30.730 1.00 18.94 497 ASP A CA 1
ATOM 1714 C C . ASP A 1 209 ? 26.761 15.750 29.936 1.00 16.92 497 ASP A C 1
ATOM 1715 O O . ASP A 1 209 ? 26.618 14.648 30.467 1.00 18.21 497 ASP A O 1
ATOM 1720 N N A LEU A 1 210 ? 26.480 15.975 28.651 0.50 14.20 498 LEU A N 1
ATOM 1721 N N B LEU A 1 210 ? 26.420 15.983 28.670 0.50 14.99 498 LEU A N 1
ATOM 1722 C CA A LEU A 1 210 ? 26.255 14.893 27.683 0.50 11.29 498 LEU A CA 1
ATOM 1723 C CA B LEU A 1 210 ? 26.250 14.899 27.704 0.50 12.92 498 LEU A CA 1
ATOM 1724 C C A LEU A 1 210 ? 27.255 14.989 26.564 0.50 9.41 498 LEU A C 1
ATOM 1725 C C B LEU A 1 210 ? 27.420 14.961 26.728 0.50 10.75 498 LEU A C 1
ATOM 1726 O O A LEU A 1 210 ? 27.539 16.105 26.053 0.50 8.96 498 LEU A O 1
ATOM 1727 O O B LEU A 1 210 ? 28.080 15.997 26.561 0.50 11.50 498 LEU A O 1
ATOM 1736 N N . GLU A 1 211 ? 27.734 13.833 26.130 1.00 8.61 499 GLU A N 1
ATOM 1737 C CA . GLU A 1 211 ? 28.724 13.840 25.064 1.00 7.96 499 GLU A CA 1
ATOM 1738 C C . GLU A 1 211 ? 28.035 14.115 23.748 1.00 6.68 499 GLU A C 1
ATOM 1739 O O . GLU A 1 211 ? 26.888 13.746 23.554 1.00 7.35 499 GLU A O 1
ATOM 1745 N N . VAL A 1 212 ? 28.781 14.668 22.793 1.00 6.13 500 VAL A N 1
ATOM 1746 C CA . VAL A 1 212 ? 28.219 15.067 21.488 1.00 4.82 500 VAL A CA 1
ATOM 1747 C C . VAL A 1 212 ? 29.090 14.452 20.382 1.00 4.85 500 VAL A C 1
ATOM 1748 O O . VAL A 1 212 ? 30.346 14.556 20.424 1.00 5.86 500 VAL A O 1
ATOM 1752 N N . VAL A 1 213 ? 28.433 13.818 19.426 1.00 5.22 501 VAL A N 1
ATOM 1753 C CA . VAL A 1 213 ? 29.069 13.244 18.250 1.00 5.91 501 VAL A CA 1
ATOM 1754 C C . VAL A 1 213 ? 28.608 14.020 17.026 1.00 5.84 501 VAL A C 1
ATOM 1755 O O . VAL A 1 213 ? 27.399 14.069 16.759 1.00 6.60 501 VAL A O 1
ATOM 1759 N N . ALA A 1 214 ? 29.510 14.635 16.293 1.00 5.20 502 ALA A N 1
ATOM 1760 C CA . ALA A 1 214 ? 29.222 15.232 14.972 1.00 6.00 502 ALA A CA 1
ATOM 1761 C C . ALA A 1 214 ? 29.310 14.177 13.884 1.00 6.28 502 ALA A C 1
ATOM 1762 O O . ALA A 1 214 ? 30.348 13.537 13.734 1.00 8.57 502 ALA A O 1
ATOM 1764 N N . GLU A 1 215 ? 28.276 14.033 13.074 1.00 5.94 503 GLU A N 1
ATOM 1765 C CA . GLU A 1 215 ? 28.275 13.161 11.934 1.00 7.35 503 GLU A CA 1
ATOM 1766 C C . GLU A 1 215 ? 28.665 13.885 10.672 1.00 7.46 503 GLU A C 1
ATOM 1767 O O . GLU A 1 215 ? 28.484 15.043 10.547 1.00 8.46 503 GLU A O 1
ATOM 1773 N N . GLY A 1 216 ? 29.194 13.132 9.734 1.00 7.88 504 GLY A N 1
ATOM 1774 C CA . GLY A 1 216 ? 29.444 13.618 8.419 1.00 9.69 504 GLY A CA 1
ATOM 1775 C C . GLY A 1 216 ? 30.624 14.568 8.316 1.00 9.39 504 GLY A C 1
ATOM 1776 O O . GLY A 1 216 ? 30.653 15.417 7.397 1.00 11.37 504 GLY A O 1
ATOM 1777 N N . VAL A 1 217 ? 31.611 14.424 9.195 1.00 8.17 505 VAL A N 1
ATOM 1778 C CA . VAL A 1 217 ? 32.831 15.230 9.171 1.00 7.66 505 VAL A CA 1
ATOM 1779 C C . VAL A 1 217 ? 33.708 14.834 7.980 1.00 8.84 505 VAL A C 1
ATOM 1780 O O . VAL A 1 217 ? 34.320 13.758 7.996 1.00 9.51 505 VAL A O 1
ATOM 1784 N N . GLU A 1 218 ? 33.727 15.663 6.937 1.00 7.40 506 GLU A N 1
ATOM 1785 C CA . GLU A 1 218 ? 34.316 15.324 5.641 1.00 8.60 506 GLU A CA 1
ATOM 1786 C C . GLU A 1 218 ? 35.772 15.635 5.506 1.00 8.27 506 GLU A C 1
ATOM 1787 O O . GLU A 1 218 ? 36.419 15.013 4.638 1.00 10.98 506 GLU A O 1
ATOM 1793 N N . ASN A 1 219 ? 36.305 16.575 6.278 1.00 8.65 507 ASN A N 1
ATOM 1794 C CA . ASN A 1 219 ? 37.639 17.113 6.022 1.00 9.45 507 ASN A CA 1
ATOM 1795 C C . ASN A 1 219 ? 38.151 17.831 7.247 1.00 10.04 507 ASN A C 1
ATOM 1796 O O . ASN A 1 219 ? 37.448 17.951 8.246 1.00 9.64 507 ASN A O 1
ATOM 1801 N N . ALA A 1 220 ? 39.385 18.321 7.166 1.00 10.29 508 ALA A N 1
ATOM 1802 C CA . ALA A 1 220 ? 40.046 18.967 8.273 1.00 10.42 508 ALA A CA 1
ATOM 1803 C C . ALA A 1 220 ? 39.415 20.283 8.640 1.00 8.32 508 ALA A C 1
ATOM 1804 O O . ALA A 1 220 ? 39.430 20.642 9.823 1.00 10.33 508 ALA A O 1
ATOM 1806 N N . GLU A 1 221 ? 38.915 21.058 7.683 1.00 10.04 509 GLU A N 1
ATOM 1807 C CA . GLU A 1 221 ? 38.266 22.331 7.981 1.00 11.23 509 GLU A CA 1
ATOM 1808 C C . GLU A 1 221 ? 37.087 22.091 8.953 1.00 8.55 509 GLU A C 1
ATOM 1809 O O . GLU A 1 221 ? 36.935 22.807 9.946 1.00 9.00 509 GLU A O 1
ATOM 1823 N N . ALA A 1 223 ? 36.520 19.386 10.805 1.00 7.64 511 ALA A N 1
ATOM 1824 C CA . ALA A 1 223 ? 36.992 18.842 12.083 1.00 7.74 511 ALA A CA 1
ATOM 1825 C C . ALA A 1 223 ? 37.521 19.941 12.986 1.00 7.58 511 ALA A C 1
ATOM 1826 O O . ALA A 1 223 ? 37.244 19.960 14.194 1.00 7.85 511 ALA A O 1
ATOM 1828 N N . HIS A 1 224 ? 38.279 20.869 12.405 1.00 8.05 512 HIS A N 1
ATOM 1829 C CA . HIS A 1 224 ? 38.878 21.935 13.196 1.00 9.73 512 HIS A CA 1
ATOM 1830 C C . HIS A 1 224 ? 37.827 22.894 13.748 1.00 9.06 512 HIS A C 1
ATOM 1831 O O . HIS A 1 224 ? 37.926 23.334 14.888 1.00 8.69 512 HIS A O 1
ATOM 1838 N N . ALA A 1 225 ? 36.795 23.159 12.956 1.00 8.58 513 ALA A N 1
ATOM 1839 C CA . ALA A 1 225 ? 35.698 24.048 13.384 1.00 9.80 513 ALA A CA 1
ATOM 1840 C C . ALA A 1 225 ? 35.007 23.394 14.586 1.00 9.22 513 ALA A C 1
ATOM 1841 O O . ALA A 1 225 ? 34.640 24.074 15.554 1.00 10.03 513 ALA A O 1
ATOM 1843 N N . LEU A 1 226 ? 34.790 22.082 14.539 1.00 8.65 514 LEU A N 1
ATOM 1844 C CA . LEU A 1 226 ? 34.111 21.374 15.643 1.00 8.23 514 LEU A CA 1
ATOM 1845 C C . LEU A 1 226 ? 35.008 21.275 16.853 1.00 9.67 514 LEU A C 1
ATOM 1846 O O . LEU A 1 226 ? 34.517 21.439 17.972 1.00 10.33 514 LEU A O 1
ATOM 1851 N N . GLN A 1 227 ? 36.306 21.063 16.656 1.00 8.95 515 GLN A N 1
ATOM 1852 C CA . GLN A 1 227 ? 37.303 21.067 17.734 1.00 10.42 515 GLN A CA 1
ATOM 1853 C C . GLN A 1 227 ? 37.220 22.401 18.469 1.00 11.63 515 GLN A C 1
ATOM 1854 O O . GLN A 1 227 ? 37.224 22.441 19.705 1.00 12.31 515 GLN A O 1
ATOM 1860 N N . SER A 1 228 ? 37.134 23.495 17.739 1.00 11.06 516 SER A N 1
ATOM 1861 C CA . SER A 1 228 ? 37.160 24.839 18.383 1.00 12.93 516 SER A CA 1
ATOM 1862 C C . SER A 1 228 ? 35.930 25.084 19.248 1.00 13.72 516 SER A C 1
ATOM 1863 O O . SER A 1 228 ? 35.993 25.780 20.264 1.00 15.00 516 SER A O 1
ATOM 1866 N N . LEU A 1 229 ? 34.817 24.463 18.887 1.00 13.21 517 LEU A N 1
ATOM 1867 C CA . LEU A 1 229 ? 33.571 24.553 19.690 1.00 13.06 517 LEU A CA 1
ATOM 1868 C C . LEU A 1 229 ? 33.596 23.628 20.910 1.00 13.49 517 LEU A C 1
ATOM 1869 O O . LEU A 1 229 ? 32.759 23.746 21.807 1.00 15.10 517 LEU A O 1
ATOM 1874 N N . GLY A 1 230 ? 34.528 22.699 20.946 1.00 12.91 518 GLY A N 1
ATOM 1875 C CA . GLY A 1 230 ? 34.604 21.706 22.012 1.00 12.46 518 GLY A CA 1
ATOM 1876 C C . GLY A 1 230 ? 33.729 20.497 21.788 1.00 11.52 518 GLY A C 1
ATOM 1877 O O . GLY A 1 230 ? 33.481 19.765 22.749 1.00 13.83 518 GLY A O 1
ATOM 1878 N N . CYS A 1 231 ? 33.277 20.247 20.556 1.00 9.06 519 CYS A N 1
ATOM 1879 C CA . CYS A 1 231 ? 32.505 19.013 20.262 1.00 8.26 519 CYS A CA 1
ATOM 1880 C C . CYS A 1 231 ? 33.361 17.787 20.622 1.00 8.11 519 CYS A C 1
ATOM 1881 O O . CYS A 1 231 ? 34.541 17.728 20.210 1.00 9.80 519 CYS A O 1
ATOM 1884 N N . ASP A 1 232 ? 32.836 16.767 21.312 1.00 7.26 520 ASP A N 1
ATOM 1885 C CA . ASP A 1 232 ? 33.673 15.692 21.818 1.00 7.56 520 ASP A CA 1
ATOM 1886 C C . ASP A 1 232 ? 34.143 14.796 20.688 1.00 6.63 520 ASP A C 1
ATOM 1887 O O . ASP A 1 232 ? 35.345 14.561 20.579 1.00 7.34 520 ASP A O 1
ATOM 1892 N N . TYR A 1 233 ? 33.244 14.291 19.868 1.00 5.94 521 TYR A N 1
ATOM 1893 C CA . TYR A 1 233 ? 33.526 13.239 18.932 1.00 6.21 521 TYR A CA 1
ATOM 1894 C C . TYR A 1 233 ? 33.085 13.575 17.541 1.00 5.97 521 TYR A C 1
ATOM 1895 O O . TYR A 1 233 ? 32.220 14.431 17.308 1.00 6.20 521 TYR A O 1
ATOM 1904 N N . GLY A 1 234 ? 33.644 12.875 16.570 1.00 6.65 522 GLY A N 1
ATOM 1905 C CA . GLY A 1 234 ? 33.263 13.018 15.173 1.00 7.25 522 GLY A CA 1
ATOM 1906 C C . GLY A 1 234 ? 33.317 11.685 14.468 1.00 6.42 522 GLY A C 1
ATOM 1907 O O . GLY A 1 234 ? 34.052 10.768 14.876 1.00 5.97 522 GLY A O 1
ATOM 1908 N N . GLN A 1 235 ? 32.578 11.609 13.371 1.00 5.82 523 GLN A N 1
ATOM 1909 C CA . GLN A 1 235 ? 32.631 10.499 12.446 1.00 6.90 523 GLN A CA 1
ATOM 1910 C C . GLN A 1 235 ? 32.425 11.085 11.055 1.00 6.86 523 GLN A C 1
ATOM 1911 O O . GLN A 1 235 ? 31.711 12.070 10.879 1.00 6.64 523 GLN A O 1
ATOM 1917 N N . GLY A 1 236 ? 33.032 10.456 10.059 1.00 6.54 524 GLY A N 1
ATOM 1918 C CA . GLY A 1 236 ? 32.814 10.845 8.678 1.00 7.49 524 GLY A CA 1
ATOM 1919 C C . GLY A 1 236 ? 33.988 10.485 7.824 1.00 8.45 524 GLY A C 1
ATOM 1920 O O . GLY A 1 236 ? 35.032 9.981 8.280 1.00 8.60 524 GLY A O 1
ATOM 1921 N N . PHE A 1 237 ? 33.864 10.842 6.561 1.00 9.42 525 PHE A N 1
ATOM 1922 C CA . PHE A 1 237 ? 34.854 10.485 5.571 1.00 11.17 525 PHE A CA 1
ATOM 1923 C C . PHE A 1 237 ? 36.228 11.072 5.842 1.00 12.65 525 PHE A C 1
ATOM 1924 O O . PHE A 1 237 ? 37.225 10.533 5.371 1.00 14.43 525 PHE A O 1
ATOM 1932 N N . GLY A 1 238 ? 36.294 12.172 6.590 1.00 12.63 526 GLY A N 1
ATOM 1933 C CA . GLY A 1 238 ? 37.573 12.775 6.949 1.00 13.66 526 GLY A CA 1
ATOM 1934 C C . GLY A 1 238 ? 38.417 11.839 7.806 1.00 13.50 526 GLY A C 1
ATOM 1935 O O . GLY A 1 238 ? 39.637 11.935 7.842 1.00 16.67 526 GLY A O 1
ATOM 1936 N N . TYR A 1 239 ? 37.788 10.894 8.490 1.00 9.96 527 TYR A N 1
ATOM 1937 C CA . TYR A 1 239 ? 38.478 9.934 9.355 1.00 11.10 527 TYR A CA 1
ATOM 1938 C C . TYR A 1 239 ? 38.486 8.550 8.727 1.00 11.16 527 TYR A C 1
ATOM 1939 O O . TYR A 1 239 ? 39.572 7.940 8.540 1.00 13.75 527 TYR A O 1
ATOM 1948 N N . ALA A 1 240 ? 37.307 8.020 8.403 1.00 10.19 528 ALA A N 1
ATOM 1949 C CA . ALA A 1 240 ? 37.157 6.719 7.727 1.00 9.99 528 ALA A CA 1
ATOM 1950 C C . ALA A 1 240 ? 35.694 6.500 7.371 1.00 9.93 528 ALA A C 1
ATOM 1951 O O . ALA A 1 240 ? 34.851 6.871 8.133 1.00 8.32 528 ALA A O 1
ATOM 1953 N N . PRO A 1 241 ? 35.435 5.826 6.261 1.00 11.22 529 PRO A N 1
ATOM 1954 C CA . PRO A 1 241 ? 34.086 5.425 5.938 1.00 11.47 529 PRO A CA 1
ATOM 1955 C C . PRO A 1 241 ? 33.617 4.277 6.832 1.00 10.26 529 PRO A C 1
ATOM 1956 O O . PRO A 1 241 ? 34.392 3.776 7.625 1.00 9.68 529 PRO A O 1
ATOM 1960 N N . ALA A 1 242 ? 32.400 3.805 6.655 1.00 10.84 530 ALA A N 1
ATOM 1961 C CA . ALA A 1 242 ? 32.028 2.521 7.189 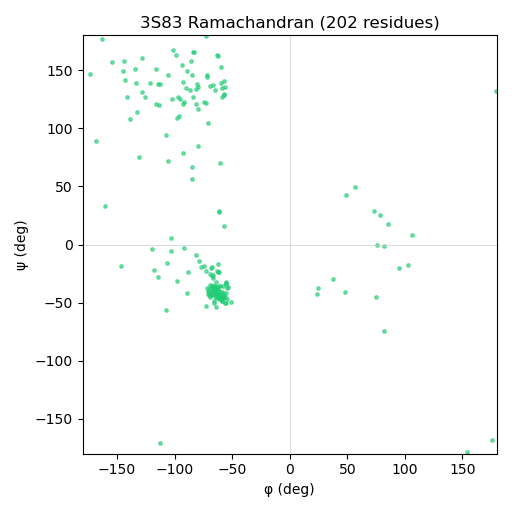1.00 10.21 530 ALA A CA 1
ATOM 1962 C C . ALA A 1 242 ? 32.932 1.425 6.609 1.00 10.86 530 ALA A C 1
ATOM 1963 O O . ALA A 1 242 ? 33.077 1.317 5.401 1.00 13.30 530 ALA A O 1
ATOM 1965 N N . LEU A 1 243 ? 33.538 0.647 7.498 1.00 8.05 531 LEU A N 1
ATOM 1966 C CA . LEU A 1 243 ? 34.549 -0.364 7.158 1.00 8.16 531 LEU A CA 1
ATOM 1967 C C . LEU A 1 243 ? 33.958 -1.760 7.272 1.00 8.33 531 LEU A C 1
ATOM 1968 O O . LEU A 1 243 ? 33.196 -2.061 8.168 1.00 7.04 531 LEU A O 1
ATOM 1973 N N . SER A 1 244 ? 34.393 -2.692 6.407 1.00 9.13 532 SER A N 1
ATOM 1974 C CA . SER A 1 244 ? 34.055 -4.090 6.597 1.00 9.56 532 SER A CA 1
ATOM 1975 C C . SER A 1 244 ? 34.642 -4.552 7.913 1.00 9.11 532 SER A C 1
ATOM 1976 O O . SER A 1 244 ? 35.571 -3.926 8.428 1.00 9.30 532 SER A O 1
ATOM 1979 N N . PRO A 1 245 ? 34.149 -5.666 8.439 1.00 10.05 533 PRO A N 1
ATOM 1980 C CA . PRO A 1 245 ? 34.754 -6.164 9.683 1.00 11.52 533 PRO A CA 1
ATOM 1981 C C . PRO A 1 245 ? 36.265 -6.351 9.580 1.00 12.84 533 PRO A C 1
ATOM 1982 O O . PRO A 1 245 ? 36.993 -6.019 10.505 1.00 12.98 533 PRO A O 1
ATOM 1986 N N . GLN A 1 246 ? 36.739 -6.803 8.432 1.00 13.19 534 GLN A N 1
ATOM 1987 C CA . GLN A 1 246 ? 38.144 -7.075 8.253 1.00 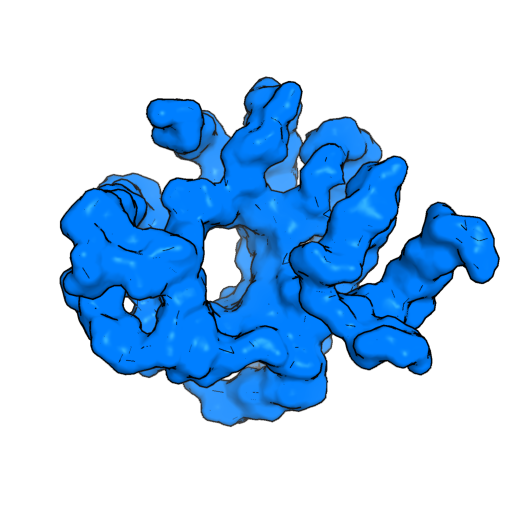14.77 534 GLN A CA 1
ATOM 1988 C C . GLN A 1 246 ? 38.941 -5.765 8.257 1.00 13.98 534 GLN A C 1
ATOM 1989 O O . GLN A 1 246 ? 39.993 -5.643 8.918 1.00 14.04 534 GLN A O 1
ATOM 1995 N N . GLU A 1 247 ? 38.440 -4.774 7.524 1.00 11.96 535 GLU A N 1
ATOM 1996 C CA . GLU A 1 247 ? 39.043 -3.446 7.497 1.00 11.44 535 GLU A CA 1
ATOM 1997 C C . GLU A 1 247 ? 38.993 -2.763 8.882 1.00 10.49 535 GLU A C 1
ATOM 1998 O O . GLU A 1 247 ? 39.904 -2.047 9.268 1.00 10.51 535 GLU A O 1
ATOM 2004 N N . ALA A 1 248 ? 37.902 -2.950 9.610 1.00 9.63 536 ALA A N 1
ATOM 2005 C CA . ALA A 1 248 ? 37.727 -2.337 10.962 1.00 10.05 536 ALA A CA 1
ATOM 2006 C C . ALA A 1 248 ? 38.728 -2.949 11.940 1.00 11.03 536 ALA A C 1
ATOM 2007 O O . ALA A 1 248 ? 39.259 -2.230 12.778 1.00 10.81 536 ALA A O 1
ATOM 2009 N N . GLU A 1 249 ? 38.986 -4.237 11.814 1.00 12.00 537 GLU A N 1
ATOM 2010 C CA . GLU A 1 249 ? 39.988 -4.939 12.611 1.00 13.81 537 GLU A CA 1
ATOM 2011 C C . GLU A 1 249 ? 41.358 -4.318 12.394 1.00 13.21 537 GLU A C 1
ATOM 2012 O O . GLU A 1 249 ? 42.069 -4.042 13.359 1.00 14.39 537 GLU A O 1
ATOM 2018 N N . VAL A 1 250 ? 41.730 -4.079 11.142 1.00 13.05 538 VAL A N 1
ATOM 2019 C CA . VAL A 1 250 ? 43.011 -3.467 10.845 1.00 14.17 538 VAL A CA 1
ATOM 2020 C C . VAL A 1 250 ? 43.056 -2.067 11.434 1.00 14.06 538 VAL A C 1
ATOM 2021 O O . VAL A 1 250 ? 44.037 -1.699 12.046 1.00 14.23 538 VAL A O 1
ATOM 2025 N N . TYR A 1 251 ? 41.971 -1.302 11.272 1.00 12.12 539 TYR A N 1
ATOM 2026 C CA . TYR A 1 251 ? 41.900 0.076 11.765 1.00 10.52 539 TYR A CA 1
ATOM 2027 C C . TYR A 1 251 ? 42.118 0.048 13.287 1.00 10.18 539 TYR A C 1
ATOM 2028 O O . TYR A 1 251 ? 42.925 0.831 13.826 1.00 11.53 539 TYR A O 1
ATOM 2037 N N . LEU A 1 252 ? 41.419 -0.830 13.996 1.00 9.60 540 LEU A N 1
ATOM 2038 C CA . LEU A 1 252 ? 41.538 -0.938 15.462 1.00 10.04 540 LEU A CA 1
ATOM 2039 C C . LEU A 1 252 ? 42.960 -1.280 15.866 1.00 11.12 540 LEU A C 1
ATOM 2040 O O . LEU A 1 252 ? 43.517 -0.639 16.751 1.00 11.32 540 LEU A O 1
ATOM 2045 N N . ASN A 1 253 ? 43.575 -2.248 15.189 1.00 11.98 541 ASN A N 1
ATOM 2046 C CA . ASN A 1 253 ? 44.908 -2.683 15.609 1.00 14.12 541 ASN A CA 1
ATOM 2047 C C . ASN A 1 253 ? 45.969 -1.603 15.416 1.00 13.87 541 ASN A C 1
ATOM 2048 O O . ASN A 1 253 ? 46.986 -1.594 16.127 1.00 15.22 541 ASN A O 1
ATOM 2053 N N . GLU A 1 254 ? 45.735 -0.703 14.469 1.00 13.02 542 GLU A N 1
ATOM 2054 C CA . GLU A 1 254 ? 46.629 0.429 14.201 1.00 14.39 542 GLU A CA 1
ATOM 2055 C C . GLU A 1 254 ? 46.307 1.697 14.936 1.00 13.78 542 GLU A C 1
ATOM 2056 O O . GLU A 1 254 ? 46.992 2.713 14.813 1.00 14.18 542 GLU A O 1
ATOM 2062 N N . ALA A 1 255 ? 45.220 1.675 15.688 1.00 12.55 543 ALA A N 1
ATOM 2063 C CA . ALA A 1 255 ? 44.720 2.869 16.322 1.00 12.60 543 ALA A CA 1
ATOM 2064 C C . ALA A 1 255 ? 45.336 3.177 17.665 1.00 14.19 543 ALA A C 1
ATOM 2065 O O . ALA A 1 255 ? 45.928 2.330 18.314 1.00 13.61 543 ALA A O 1
ATOM 2067 N N . TYR A 1 256 ? 45.247 4.442 18.037 1.00 15.48 544 TYR A N 1
ATOM 2068 C CA . TYR A 1 256 ? 45.354 4.884 19.415 1.00 16.93 544 TYR A CA 1
ATOM 2069 C C . TYR A 1 256 ? 43.936 4.917 19.975 1.00 16.18 544 TYR A C 1
ATOM 2070 O O . TYR A 1 256 ? 43.090 5.627 19.403 1.00 14.88 544 TYR A O 1
ATOM 2079 N N . VAL A 1 257 ? 43.648 4.206 21.055 1.00 14.24 545 VAL A N 1
ATOM 2080 C CA . VAL A 1 257 ? 42.314 4.123 21.625 1.00 15.36 545 VAL A CA 1
ATOM 2081 C C . VAL A 1 257 ? 42.122 5.231 22.653 1.00 14.98 545 VAL A C 1
ATOM 2082 O O . VAL A 1 257 ? 42.986 5.486 23.488 1.00 15.13 545 VAL A O 1
ATOM 2086 N N . ASP A 1 258 ? 40.979 5.903 22.584 1.00 13.64 546 ASP A N 1
ATOM 2087 C CA . ASP A 1 258 ? 40.649 7.015 23.476 1.00 14.20 546 ASP A CA 1
ATOM 2088 C C . ASP A 1 258 ? 40.721 6.559 24.917 1.00 16.25 546 ASP A C 1
ATOM 2089 O O . ASP A 1 258 ? 40.148 5.539 25.272 1.00 16.06 546 ASP A O 1
ATOM 2094 N N . GLY A 1 259 ? 41.436 7.316 25.738 1.00 17.69 547 GLY A N 1
ATOM 2095 C CA . GLY A 1 259 ? 41.562 6.990 27.154 1.00 19.73 547 GLY A CA 1
ATOM 2096 C C . GLY A 1 259 ? 42.798 6.165 27.426 1.00 21.25 547 GLY A C 1
ATOM 2097 O O . GLY A 1 259 ? 43.543 5.740 26.513 1.00 22.04 547 GLY A O 1
#

Nearest PDB structures (foldseek):
  3s83-assembly1_A  TM=1.004E+00  e=2.092E-48  Caulobacter vibrioides
  6hq5-assembly1_B  TM=9.352E-01  e=7.081E-21  Bdellovibrio bacteriovorus HD100
  4rnj-assembly3_B  TM=8.906E-01  e=3.434E-21  Pseudomonas aeruginosa PAO1
  6hq5-assembly1_A  TM=9.128E-01  e=1.360E-19  Bdellovibrio bacteriovorus HD100
  4foj-assembly1_A  TM=8.932E-01  e=1.087E-15  Xanthomonas citri pv. citri str. 306

InterPro domains:
  IPR000160 GGDEF domain [PF00990] (128-271)
  IPR000160 GGDEF domain [PS50887] (149-279)
  IPR000160 GGDEF domain [SM00267] (112-277)
  IPR000160 GGDEF domain [TIGR00254] (127-273)
  IPR000160 GGDEF domain [cd01949] (128-257)
  IPR001633 EAL domain [PF00563] (293-529)
  IPR001633 EAL domain [PS50883] (288-544)
  IPR001633 EAL domain [SM00052] (287-535)
  IPR001633 EAL domain [cd01948] (293-535)
  IPR029787 Nucleotide cyclase [SSF55073] (128-276)
  IPR035919 EAL domain superfamily [G3DSA:3.20.20.450] (289-547)
  IPR035919 EAL domain superfamily [SSF141868] (293-543)
  IPR043128 Reverse transcriptase/Diguanylate cyclase domain [G3DSA:3.30.70.270] (129-288)
  IPR048820 PdeA-like, PAS domain [PF21815] (12-117)

Sequence (247 aa):
LALEADLRGAIGRGEITPYFQPIVRLSTGALSGFEALARWIHPRRGLPPDEFLPLIIEEGLSELGAHHAAAQQQLSSTWRAAHPAGNLTVVSSVNLSSTGEIDRPGLVADDVAETLRVVNRLPRGALKKLEEVTESSDIRDPERAAVILKTLRRDAGAGLALDDFFSSLSSYLLTRLPFDTLKIDRYFVRTGNNAGSAKIVRSVVKLGQDLLDLLEVVAEGVENAEAHALQSLGCDYGQGFGYAPALSPQEAEVYLNEAYVDG

B-factor: mean 13.23, std 6.75, range [2.88, 46.07]

Secondary structure (DSSP, 8-state):
--HHHHHHHHHHHTSEEEEEEEEEETTT--EEEEEEEEEE--TTT---GGGTHHHHH----HHHH--HHHHHHHHHHHH------EEEEE--TTGGGSTTHHHHHHHHHHHTTPPTTSEEEEEETTT---HHHHHHHHHHHHHHT-EEEEE---HHHHHHHHS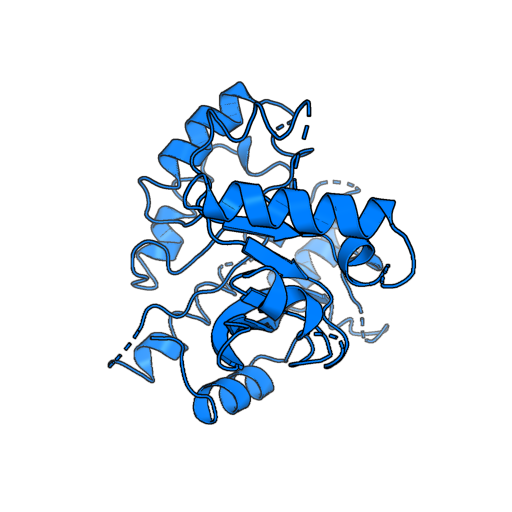---EEEE-HHHHH----HHHHHHHHHHHHHHHHTT-EEEE----S---HHHHHHT--EE-BTTTB--B-HHHHHHHHHHSPBP-